Protein AF-A0A293MD51-F1 (afdb_monomer_lite)

Organism: Ornithodoros erraticus (NCBI:txid265619)

Sequence (351 aa):
MAEENGTEPMAAVWGQGRRKSAHSDFRSHFPTGADTEHPPKPLGGYVPEEMEALKKVNAKLWTQVQNLQSQLELRKRIRNPERAAPSGGNFADLLSDIYYAQRERDDAMHDRLCSANRGFDRAQKQMRAAIDVRYDASDSTTSEDSTDDTVALSGLDKILQGMDTTRRPNKLLQHRDTLLTTVNHLKEHRSRRYRSDVRALQAERDLALEKVKALEKDLQEMHMKVIWKSESWTPTVVDTLQQVTNERNVALGKLQELQDSMGTAHNNGAQERTEESQRISSEAQTDFIGEKFVDRDSLKELRDEIERIGNRLESEILSRQNAEVKCQRLEEMIHNFQKRINGITSDCSQA

pLDDT: mean 70.08, std 19.27, range [32.72, 94.75]

Foldseek 3Di:
DDDDDDDDDDDDDDDDPDDDDDDDDDDDDDDDDDDDDDDPDPDDDDPPVVVVVVVVVVVVVVVVVVVVVVVVVVVVCVVCVPVPPPDPDDVVNVVVVVVVVVVVVVVVVVVVVVVVVVVVVVVVVVVVVVVVVVVVVVVPDDDDDPCVLVVLVVVLVVLVVQCVPDPDPVSVVVSVVSVVVSVVVVVVVVVVVLVVVLVVLVVVLVVLVVVLVVLVVVLVVLVVVCVVPPDDPDVVSVVVNVVSVVVNVVSVVVSVVSVVVVVVSVVVVPDPDDDDPDDDDDPPDDDPPDDDDDDPVVVVVVVVVVVVVVVVVVVVVVVVVVVVVVVVVVVVVVVVVVVVVVVVVVVVVVD

Radius of gyration: 37.22 Å; chains: 1; bounding box: 91×68×95 Å

Structure (mmCIF, N/CA/C/O backbone):
data_AF-A0A293MD51-F1
#
_entry.id   AF-A0A293MD51-F1
#
loop_
_atom_site.group_PDB
_atom_site.id
_atom_site.type_symbol
_atom_site.label_atom_id
_atom_site.label_alt_id
_atom_site.label_comp_id
_atom_site.label_asym_id
_atom_site.label_entity_id
_atom_site.label_seq_id
_atom_site.pdbx_PDB_ins_code
_atom_site.Cartn_x
_atom_site.Cartn_y
_atom_site.Cartn_z
_atom_site.occupancy
_atom_site.B_iso_or_equiv
_atom_site.auth_seq_id
_atom_site.auth_comp_id
_atom_site.auth_asym_id
_atom_site.auth_atom_id
_atom_site.pdbx_PDB_model_num
ATOM 1 N N . MET A 1 1 ? -52.739 -12.544 45.018 1.00 41.09 1 MET A N 1
ATOM 2 C CA . MET A 1 1 ? -52.990 -13.515 43.937 1.00 41.09 1 MET A CA 1
ATOM 3 C C . MET A 1 1 ? -53.732 -12.760 42.857 1.00 41.09 1 MET A C 1
ATOM 5 O O . MET A 1 1 ? -54.908 -12.483 43.033 1.00 41.09 1 MET A O 1
ATOM 9 N N . ALA A 1 2 ? -52.994 -12.285 41.858 1.00 39.56 2 ALA A N 1
ATOM 10 C CA . ALA A 1 2 ? -53.516 -11.540 40.723 1.00 39.56 2 ALA A CA 1
ATOM 11 C C . ALA A 1 2 ? -53.272 -12.402 39.481 1.00 39.56 2 ALA A C 1
ATOM 13 O O . ALA A 1 2 ? -52.148 -12.853 39.267 1.00 39.56 2 ALA A O 1
ATOM 14 N N . GLU A 1 3 ? -54.342 -12.687 38.747 1.00 38.41 3 GLU A N 1
ATOM 15 C CA . GLU A 1 3 ? -54.315 -13.354 37.450 1.00 38.41 3 GLU A CA 1
ATOM 16 C C . GLU A 1 3 ? -54.075 -12.289 36.373 1.00 38.41 3 GLU A C 1
ATOM 18 O O . GLU A 1 3 ? -54.916 -11.421 36.157 1.00 38.41 3 GLU A O 1
ATOM 23 N N . GLU A 1 4 ? -52.930 -12.355 35.697 1.00 36.81 4 GLU A N 1
ATOM 24 C CA . GLU A 1 4 ? -52.700 -11.696 34.411 1.00 36.81 4 GLU A CA 1
ATOM 25 C C . GLU A 1 4 ? -52.470 -12.797 33.380 1.00 36.81 4 GLU A C 1
ATOM 27 O O . GLU A 1 4 ? -51.499 -13.546 33.460 1.00 36.81 4 GLU A O 1
ATOM 32 N N . ASN A 1 5 ? -53.384 -12.909 32.419 1.00 40.22 5 ASN A N 1
ATOM 33 C CA . ASN A 1 5 ? -53.197 -13.728 31.234 1.00 40.22 5 ASN A CA 1
ATOM 34 C C . ASN A 1 5 ? -53.645 -12.943 30.002 1.00 40.22 5 ASN A C 1
ATOM 36 O O . ASN A 1 5 ? -54.825 -12.648 29.834 1.00 40.22 5 ASN A O 1
ATOM 40 N N . GLY A 1 6 ? -52.679 -12.710 29.116 1.00 39.50 6 GLY A N 1
ATOM 41 C CA . GLY A 1 6 ? -52.874 -12.851 27.681 1.00 39.50 6 GLY A CA 1
ATOM 42 C C . GLY A 1 6 ? -53.307 -11.607 26.919 1.00 39.50 6 GLY A C 1
ATOM 43 O O . GLY A 1 6 ? -54.495 -11.385 26.709 1.00 39.50 6 GLY A O 1
ATOM 44 N N . THR A 1 7 ? -52.343 -10.905 26.321 1.00 38.94 7 THR A N 1
ATOM 45 C CA . THR A 1 7 ? -52.507 -10.434 24.935 1.00 38.94 7 THR A CA 1
ATOM 46 C C . THR A 1 7 ? -51.141 -10.290 24.256 1.00 38.94 7 THR A C 1
ATOM 48 O O . THR A 1 7 ? -50.350 -9.416 24.596 1.00 38.94 7 THR A O 1
ATOM 51 N N . GLU A 1 8 ? -50.867 -11.178 23.302 1.00 40.91 8 GLU A N 1
ATOM 52 C CA . GLU A 1 8 ? -49.752 -11.107 22.346 1.00 40.91 8 GLU A CA 1
ATOM 53 C C . GLU A 1 8 ? -50.190 -10.393 21.036 1.00 40.91 8 GLU A C 1
ATOM 55 O O . GLU A 1 8 ? -51.375 -10.088 20.871 1.00 40.91 8 GLU A O 1
ATOM 60 N N . PRO A 1 9 ? -49.261 -10.045 20.120 1.00 48.25 9 PRO A N 1
ATOM 61 C CA . PRO A 1 9 ? -49.253 -8.754 19.435 1.00 48.25 9 PRO A CA 1
ATOM 62 C C . PRO A 1 9 ? -49.841 -8.773 18.015 1.00 48.25 9 PRO A C 1
ATOM 64 O O . PRO A 1 9 ? -49.720 -9.742 17.267 1.00 48.25 9 PRO A O 1
ATOM 67 N N . MET A 1 10 ? -50.407 -7.637 17.591 1.00 36.34 10 MET A N 1
ATOM 68 C CA . MET A 1 10 ? -50.784 -7.396 16.195 1.00 36.34 10 MET A CA 1
ATOM 69 C C . MET A 1 10 ? -49.570 -6.968 15.363 1.00 36.34 10 MET A C 1
ATOM 71 O O . MET A 1 10 ? -49.014 -5.884 15.537 1.00 36.34 10 MET A O 1
ATOM 75 N N . ALA A 1 11 ? -49.195 -7.828 14.418 1.00 36.50 11 ALA A N 1
ATOM 76 C CA . ALA A 1 11 ? -48.240 -7.548 13.358 1.00 36.50 11 ALA A CA 1
ATOM 77 C C . ALA A 1 11 ? -48.833 -6.558 12.337 1.00 36.50 11 ALA A C 1
ATOM 79 O O . ALA A 1 11 ? -49.829 -6.847 11.673 1.00 36.50 11 ALA A O 1
ATOM 80 N N . ALA A 1 12 ? -48.196 -5.396 12.179 1.00 40.47 12 ALA A N 1
ATOM 81 C CA . ALA A 1 12 ? -48.502 -4.453 11.110 1.00 40.47 12 ALA A CA 1
ATOM 82 C C . ALA A 1 12 ? -47.799 -4.879 9.810 1.00 40.47 12 ALA A C 1
ATOM 84 O O . ALA A 1 12 ? -46.573 -4.858 9.690 1.00 40.47 12 ALA A O 1
ATOM 85 N N . VAL A 1 13 ? -48.615 -5.273 8.835 1.00 37.97 13 VAL A N 1
ATOM 86 C CA . VAL A 1 13 ? -48.248 -5.628 7.461 1.00 37.97 13 VAL A CA 1
ATOM 87 C C . VAL A 1 13 ? -47.836 -4.365 6.697 1.00 37.97 13 VAL A C 1
ATOM 89 O O . VAL A 1 13 ? -48.656 -3.482 6.457 1.00 37.97 13 VAL A O 1
ATOM 92 N N . TRP A 1 14 ? -46.571 -4.286 6.280 1.00 41.41 14 TRP A N 1
ATOM 93 C CA . TRP A 1 14 ? -46.088 -3.254 5.358 1.00 41.41 14 TRP A CA 1
ATOM 94 C C . TRP A 1 14 ? -46.380 -3.647 3.904 1.00 41.41 14 TRP A C 1
ATOM 96 O O . TRP A 1 14 ? -46.014 -4.728 3.438 1.00 41.41 14 TRP A O 1
ATOM 106 N N . GLY A 1 15 ? -47.057 -2.747 3.188 1.00 35.03 15 GLY A N 1
ATOM 107 C CA . GLY A 1 15 ? -47.468 -2.911 1.798 1.00 35.03 15 GLY A CA 1
ATOM 108 C C . GLY A 1 15 ? -46.301 -2.878 0.808 1.00 35.03 15 GLY A C 1
ATOM 109 O O . GLY A 1 15 ? -45.547 -1.912 0.731 1.00 35.03 15 GLY A O 1
ATOM 110 N N . GLN A 1 16 ? -46.201 -3.923 -0.016 1.00 34.38 16 GLN A N 1
ATOM 111 C CA . GLN A 1 16 ? -45.353 -3.953 -1.207 1.00 34.38 16 GLN A CA 1
ATOM 112 C C . GLN A 1 16 ? -46.043 -3.234 -2.376 1.00 34.38 16 GLN A C 1
ATOM 114 O O . GLN A 1 16 ? -46.901 -3.793 -3.059 1.00 34.38 16 GLN A O 1
ATOM 119 N N . GLY A 1 17 ? -45.615 -2.005 -2.663 1.00 34.00 17 GLY A N 1
ATOM 120 C CA . GLY A 1 17 ? -45.929 -1.308 -3.909 1.00 34.00 17 GLY A CA 1
ATOM 121 C C . GLY A 1 17 ? -45.066 -1.813 -5.070 1.00 34.00 17 GLY A C 1
ATOM 122 O O . GLY A 1 17 ? -44.041 -1.218 -5.391 1.00 34.00 17 GLY A O 1
ATOM 123 N N . ARG A 1 18 ? -45.481 -2.903 -5.730 1.00 34.22 18 ARG A N 1
ATOM 124 C CA . ARG A 1 18 ? -44.926 -3.331 -7.028 1.00 34.22 18 ARG A CA 1
ATOM 125 C C . ARG A 1 18 ? -45.426 -2.401 -8.139 1.00 34.22 18 ARG A C 1
ATOM 127 O O . ARG A 1 18 ? -46.579 -2.507 -8.550 1.00 34.22 18 ARG A O 1
ATOM 134 N N . ARG A 1 19 ? -44.557 -1.559 -8.708 1.00 40.19 19 ARG A N 1
ATOM 135 C CA . ARG A 1 19 ? -44.802 -0.958 -10.030 1.00 40.19 19 ARG A CA 1
ATOM 136 C C . ARG A 1 19 ? -44.259 -1.877 -11.124 1.00 40.19 19 ARG A C 1
ATOM 138 O O . ARG A 1 19 ? -43.056 -1.974 -11.335 1.00 40.19 19 ARG A O 1
ATOM 145 N N . LYS A 1 20 ? -45.185 -2.559 -11.801 1.00 38.94 20 LYS A N 1
ATOM 146 C CA . LYS A 1 20 ? -44.998 -3.139 -13.134 1.00 38.94 20 LYS A CA 1
ATOM 147 C C . LYS A 1 20 ? -44.958 -1.988 -14.146 1.00 38.94 20 LYS A C 1
ATOM 149 O O . LYS A 1 20 ? -45.847 -1.143 -14.111 1.00 38.94 20 LYS A O 1
ATOM 154 N N . SER A 1 21 ? -43.993 -1.990 -15.060 1.00 35.91 21 SER A N 1
ATOM 155 C CA . SER A 1 21 ? -44.142 -1.325 -16.356 1.00 35.91 21 SER A CA 1
ATOM 156 C C . SER A 1 21 ? -43.767 -2.327 -17.436 1.00 35.91 21 SER A C 1
ATOM 158 O O . SER A 1 21 ? -42.680 -2.901 -17.412 1.00 35.91 21 SER A O 1
ATOM 160 N N . ALA A 1 22 ? -44.736 -2.580 -18.303 1.00 37.69 22 ALA A N 1
ATOM 161 C CA . ALA A 1 22 ? -44.666 -3.432 -19.473 1.00 37.69 22 ALA A CA 1
ATOM 162 C C . ALA A 1 22 ? -44.506 -2.562 -20.732 1.00 37.69 22 ALA A C 1
ATOM 164 O O . ALA A 1 22 ? -44.715 -1.352 -20.672 1.00 37.69 22 ALA A O 1
ATOM 165 N N . HIS A 1 23 ? -44.232 -3.241 -21.850 1.00 33.25 23 HIS A N 1
ATOM 166 C CA . HIS A 1 23 ? -44.041 -2.775 -23.232 1.00 33.25 23 HIS A CA 1
ATOM 167 C C . HIS A 1 23 ? -42.581 -2.473 -23.613 1.00 33.25 23 HIS A C 1
ATOM 169 O O . HIS A 1 23 ? -41.895 -1.731 -22.929 1.00 33.25 23 HIS A O 1
ATOM 175 N N . SER A 1 24 ? -42.030 -3.023 -24.699 1.00 36.91 24 SER A N 1
ATOM 176 C CA . SER A 1 24 ? -42.668 -3.623 -25.880 1.00 36.91 24 SER A CA 1
ATOM 177 C C . SER A 1 24 ? -41.738 -4.611 -26.587 1.00 36.91 24 SER A C 1
ATOM 179 O O . SER A 1 24 ? -40.533 -4.388 -26.688 1.00 36.91 24 SER A O 1
ATOM 181 N N . ASP A 1 25 ? -42.346 -5.690 -27.075 1.00 43.25 25 ASP A N 1
ATOM 182 C CA . ASP A 1 25 ? -41.806 -6.613 -28.062 1.00 43.25 25 ASP A CA 1
ATOM 183 C C . ASP A 1 25 ? -41.610 -5.908 -29.409 1.00 43.25 25 ASP A C 1
ATOM 185 O O . ASP A 1 25 ? -42.541 -5.304 -29.942 1.00 43.25 25 ASP A O 1
ATOM 189 N N . PHE A 1 26 ? -40.430 -6.062 -30.006 1.00 35.53 26 PHE A N 1
ATOM 190 C CA . PHE A 1 26 ? -40.258 -5.903 -31.448 1.00 35.53 26 PHE A CA 1
ATOM 191 C C . PHE A 1 26 ? -39.350 -7.021 -31.967 1.00 35.53 26 PHE A C 1
ATOM 193 O O . PHE A 1 26 ? -38.126 -6.915 -32.008 1.00 35.53 26 PHE A O 1
ATOM 200 N N . ARG A 1 27 ? -39.984 -8.143 -32.321 1.00 38.34 27 ARG A N 1
ATOM 201 C CA . ARG A 1 27 ? -39.432 -9.151 -33.229 1.00 38.34 27 ARG A CA 1
ATOM 202 C C . ARG A 1 27 ? -39.783 -8.730 -34.652 1.00 38.34 27 ARG A C 1
ATOM 204 O O . ARG A 1 27 ? -40.962 -8.656 -34.985 1.00 38.34 27 ARG A O 1
ATOM 211 N N . SER A 1 28 ? -38.782 -8.564 -35.505 1.00 44.66 28 SER A N 1
ATOM 212 C CA . SER A 1 28 ? -38.941 -8.695 -36.952 1.00 44.66 28 SER A CA 1
ATOM 213 C C . SER A 1 28 ? -37.884 -9.654 -37.502 1.00 44.66 28 SER A C 1
ATOM 215 O O . SER A 1 28 ? -36.760 -9.748 -37.012 1.00 44.66 28 SER A O 1
ATOM 217 N N . HIS A 1 29 ? -38.334 -10.461 -38.455 1.00 39.78 29 HIS A N 1
ATOM 218 C CA . HIS A 1 29 ? -37.674 -11.613 -39.054 1.00 39.78 29 HIS A CA 1
ATOM 219 C C . HIS A 1 29 ? -36.605 -11.241 -40.106 1.00 39.78 29 HIS A C 1
ATOM 221 O O . HIS A 1 29 ? -36.891 -10.396 -40.943 1.00 39.78 29 HIS A O 1
ATOM 227 N N . PHE A 1 30 ? -35.463 -11.962 -40.055 1.00 37.75 30 PHE A N 1
ATOM 228 C CA . PHE A 1 30 ? -34.652 -12.635 -41.115 1.00 37.75 30 PHE A CA 1
ATOM 229 C C . PHE A 1 30 ? -34.239 -11.879 -42.411 1.00 37.75 30 PHE A C 1
ATOM 231 O O . PHE A 1 30 ? -35.009 -11.059 -42.894 1.00 37.75 30 PHE A O 1
ATOM 238 N N . PRO A 1 31 ? -33.061 -12.173 -43.034 1.00 47.47 31 PRO A N 1
ATOM 239 C CA . PRO A 1 31 ? -32.572 -13.534 -43.309 1.00 47.47 31 PRO A CA 1
ATOM 240 C C . PRO A 1 31 ? -31.074 -13.833 -43.100 1.00 47.47 31 PRO A C 1
ATOM 242 O O . PRO A 1 31 ? -30.198 -12.975 -43.118 1.00 47.47 31 PRO A O 1
ATOM 245 N N . THR A 1 32 ? -30.817 -15.131 -42.943 1.00 46.69 32 THR A N 1
ATOM 246 C CA . THR A 1 32 ? -29.532 -15.824 -43.059 1.00 46.69 32 THR A CA 1
ATOM 247 C C . THR A 1 32 ? -29.016 -15.784 -44.498 1.00 46.69 32 THR A C 1
ATOM 249 O O . THR A 1 32 ? -29.638 -16.366 -45.386 1.00 46.69 32 THR A O 1
ATOM 252 N N . GLY A 1 33 ? -27.858 -15.160 -44.701 1.00 36.75 33 GLY A N 1
ATOM 253 C CA . GLY A 1 33 ? -27.002 -15.354 -45.867 1.00 36.75 33 GLY A CA 1
ATOM 254 C C . GLY A 1 33 ? -25.619 -15.770 -45.382 1.00 36.75 33 GLY A C 1
ATOM 255 O O . GLY A 1 33 ? -24.934 -14.989 -44.727 1.00 36.75 33 GLY A O 1
ATOM 256 N N . ALA A 1 34 ? -25.258 -17.024 -45.639 1.00 43.50 34 ALA A N 1
ATOM 257 C CA . ALA A 1 34 ? -23.881 -17.479 -45.598 1.00 43.50 34 ALA A CA 1
ATOM 258 C C . ALA A 1 34 ? -23.185 -16.966 -46.863 1.00 43.50 34 ALA A C 1
ATOM 260 O O . ALA A 1 34 ? -23.743 -17.114 -47.944 1.00 43.50 34 ALA A O 1
ATOM 261 N N . ASP A 1 35 ? -22.038 -16.307 -46.710 1.00 38.84 35 ASP A N 1
ATOM 262 C CA . ASP A 1 35 ? -20.790 -16.684 -47.378 1.00 38.84 35 ASP A CA 1
ATOM 263 C C . ASP A 1 35 ? -19.666 -15.705 -47.004 1.00 38.84 35 ASP A C 1
ATOM 265 O O . ASP A 1 35 ? -19.839 -14.491 -46.963 1.00 38.84 35 ASP A O 1
ATOM 269 N N . THR A 1 36 ? -18.536 -16.313 -46.638 1.00 48.81 36 THR A N 1
ATOM 270 C CA . THR A 1 36 ? -17.148 -15.826 -46.666 1.00 48.81 36 THR A CA 1
ATOM 271 C C . THR A 1 36 ? -16.905 -14.323 -46.819 1.00 48.81 36 THR A C 1
ATOM 273 O O . THR A 1 36 ? -17.034 -13.791 -47.912 1.00 48.81 36 THR A O 1
ATOM 276 N N . GLU A 1 37 ? -16.378 -13.691 -45.767 1.00 42.06 37 GLU A N 1
ATOM 277 C CA . GLU A 1 37 ? -15.116 -12.935 -45.799 1.00 42.06 37 GLU A CA 1
ATOM 278 C C . GLU A 1 37 ? -14.762 -12.427 -44.389 1.00 42.06 37 GLU A C 1
ATOM 280 O O . GLU A 1 37 ? -15.614 -12.280 -43.517 1.00 42.06 37 GLU A O 1
ATOM 285 N N . HIS A 1 38 ? -13.462 -12.281 -44.146 1.00 48.03 38 HIS A N 1
ATOM 286 C CA . HIS A 1 38 ? -12.794 -12.030 -42.867 1.00 48.03 38 HIS A CA 1
ATOM 287 C C . HIS A 1 38 ? -13.531 -11.123 -41.857 1.00 48.03 38 HIS A C 1
ATOM 289 O O . HIS A 1 38 ? -14.033 -10.066 -42.240 1.00 48.03 38 HIS A O 1
ATOM 295 N N . PRO A 1 39 ? -13.486 -11.429 -40.540 1.00 46.78 39 PRO A N 1
ATOM 296 C CA . PRO A 1 39 ? -13.928 -10.465 -39.541 1.00 46.78 39 PRO A CA 1
ATOM 297 C C . PRO A 1 39 ? -13.046 -9.208 -39.647 1.00 46.78 39 PRO A C 1
ATOM 299 O O . PRO A 1 39 ? -11.813 -9.331 -39.637 1.00 46.78 39 PRO A O 1
ATOM 302 N N . PRO A 1 40 ? -13.626 -7.998 -39.753 1.00 48.34 40 PRO A N 1
ATOM 303 C CA . PRO A 1 40 ? -12.836 -6.782 -39.734 1.00 48.34 40 PRO A CA 1
ATOM 304 C C . PRO A 1 40 ? -12.106 -6.715 -38.393 1.00 48.34 40 PRO A C 1
ATOM 306 O O . PRO A 1 40 ? -12.711 -6.836 -37.326 1.00 48.34 40 PRO A O 1
ATOM 309 N N . LYS A 1 41 ? -10.780 -6.559 -38.461 1.00 51.75 41 LYS A N 1
ATOM 310 C CA . LYS A 1 41 ? -9.934 -6.298 -37.294 1.00 51.75 41 LYS A CA 1
ATOM 311 C C . LYS A 1 41 ? -10.573 -5.161 -36.485 1.00 51.75 41 LYS A C 1
ATOM 313 O O . LYS A 1 41 ? -10.879 -4.128 -37.086 1.00 51.75 41 LYS A O 1
ATOM 318 N N . PRO A 1 42 ? -10.767 -5.309 -35.162 1.00 45.88 42 PRO A N 1
ATOM 319 C CA . PRO A 1 42 ? -11.247 -4.209 -34.345 1.00 45.88 42 PRO A CA 1
ATOM 320 C C . PRO A 1 42 ? -10.235 -3.069 -34.469 1.00 45.88 42 PRO A C 1
ATOM 322 O O . PRO A 1 42 ? -9.065 -3.220 -34.111 1.00 45.88 42 PRO A O 1
ATOM 325 N N . LEU A 1 43 ? -10.674 -1.957 -35.059 1.00 50.28 43 LEU A N 1
ATOM 326 C CA . LEU A 1 43 ? -9.888 -0.733 -35.122 1.00 50.28 43 LEU A CA 1
ATOM 327 C C . LEU A 1 43 ? -9.533 -0.326 -33.690 1.00 50.28 43 LEU A C 1
ATOM 329 O O . LEU A 1 43 ? -10.375 -0.321 -32.792 1.00 50.28 43 LEU A O 1
ATOM 333 N N . GLY A 1 44 ? -8.242 -0.085 -33.491 1.00 42.72 44 GLY A N 1
ATOM 334 C CA . GLY A 1 44 ? -7.612 0.014 -32.188 1.00 42.72 44 GLY A CA 1
ATOM 335 C C . GLY A 1 44 ? -8.106 1.181 -31.333 1.00 42.72 44 GLY A C 1
ATOM 336 O O . GLY A 1 44 ? -8.230 2.314 -31.780 1.00 42.72 44 GLY A O 1
ATOM 337 N N . GLY A 1 45 ? -8.290 0.899 -30.046 1.00 46.69 45 GLY A N 1
ATOM 338 C CA . GLY A 1 45 ? -7.289 1.322 -29.062 1.00 46.69 45 GLY A CA 1
ATOM 339 C C . GLY A 1 45 ? -7.322 2.751 -28.511 1.00 46.69 45 GLY A C 1
ATOM 340 O O . GLY A 1 45 ? -6.474 3.030 -27.676 1.00 46.69 45 GLY A O 1
ATOM 341 N N . TYR A 1 46 ? -8.264 3.622 -28.890 1.00 49.62 46 TYR A N 1
ATOM 342 C CA . TYR A 1 46 ? -8.295 5.016 -28.384 1.00 49.62 46 TYR A CA 1
ATOM 343 C C . TYR A 1 46 ? -9.470 5.382 -27.456 1.00 49.62 46 TYR A C 1
ATOM 345 O O . TYR A 1 46 ? -9.479 6.444 -26.843 1.00 49.62 46 TYR A O 1
ATOM 353 N N . VAL A 1 47 ? -10.444 4.491 -27.267 1.00 57.09 47 VAL A N 1
ATOM 354 C CA . VAL A 1 47 ? -11.660 4.774 -26.475 1.00 57.09 47 VAL A CA 1
ATOM 355 C C . VAL A 1 47 ? -11.456 4.871 -24.941 1.00 57.09 47 VAL A C 1
ATOM 357 O O . VAL A 1 47 ? -12.199 5.626 -24.309 1.00 57.09 47 VAL A O 1
ATOM 360 N N . PRO A 1 48 ? -10.506 4.164 -24.284 1.00 66.50 48 PRO A N 1
ATOM 361 C CA . PRO A 1 48 ? -10.416 4.190 -22.819 1.00 66.50 48 PRO A CA 1
ATOM 362 C C . PRO A 1 48 ? -10.024 5.559 -22.251 1.00 66.50 48 PRO A C 1
ATOM 364 O O . PRO A 1 48 ? -10.643 6.016 -21.290 1.00 66.50 48 PRO A O 1
ATOM 367 N N . GLU A 1 49 ? -9.043 6.226 -22.865 1.00 71.00 49 GLU A N 1
ATOM 368 C CA . GLU A 1 49 ? -8.526 7.516 -22.392 1.00 71.00 49 GLU A CA 1
ATOM 369 C C . GLU A 1 49 ? -9.533 8.648 -22.613 1.00 71.00 49 GLU A C 1
ATOM 371 O O . GLU A 1 49 ? -9.763 9.459 -21.716 1.00 71.00 49 GLU A O 1
ATOM 376 N N . GLU A 1 50 ? -10.210 8.669 -23.764 1.00 75.62 50 GLU A N 1
ATOM 377 C CA . GLU A 1 50 ? -11.281 9.633 -24.030 1.00 75.62 50 GLU A CA 1
ATOM 378 C C . GLU A 1 50 ? -12.460 9.438 -23.067 1.00 75.62 50 GLU A C 1
ATOM 380 O O . GLU A 1 50 ? -13.016 10.406 -22.541 1.00 75.62 50 GLU A O 1
ATOM 385 N N . MET A 1 51 ? -12.813 8.187 -22.758 1.00 79.19 51 MET A N 1
ATOM 386 C CA . MET A 1 51 ? -13.869 7.878 -21.797 1.00 79.19 51 MET A CA 1
ATOM 387 C C . MET A 1 51 ? -13.486 8.281 -20.365 1.00 79.19 51 MET A C 1
ATOM 389 O O . MET A 1 51 ? -14.340 8.746 -19.604 1.00 79.19 51 MET A O 1
ATOM 393 N N . GLU A 1 52 ? -12.219 8.137 -19.982 1.00 82.00 52 GLU A N 1
ATOM 394 C CA . GLU A 1 52 ? -11.714 8.593 -18.686 1.00 82.00 52 GLU A CA 1
ATOM 395 C C . GLU A 1 52 ? -11.669 10.125 -18.597 1.00 82.00 52 GLU A C 1
ATOM 397 O O . GLU A 1 52 ? -12.131 10.707 -17.608 1.00 82.00 52 GLU A O 1
ATOM 402 N N . ALA A 1 53 ? -11.222 10.796 -19.661 1.00 84.38 53 ALA A N 1
ATOM 403 C CA . ALA A 1 53 ? -11.252 12.250 -19.769 1.00 84.38 53 ALA A CA 1
ATOM 404 C C . ALA A 1 53 ? -12.687 12.790 -19.649 1.00 84.38 53 ALA A C 1
ATOM 406 O O . ALA A 1 53 ? -12.938 13.715 -18.869 1.00 84.38 53 ALA A O 1
ATOM 407 N N . LEU A 1 54 ? -13.654 12.166 -20.329 1.00 85.44 54 LEU A N 1
ATOM 408 C CA . LEU A 1 54 ? -15.071 12.527 -20.240 1.00 85.44 54 LEU A CA 1
ATOM 409 C C . LEU A 1 54 ? -15.647 12.303 -18.837 1.00 85.44 54 LEU A C 1
ATOM 411 O O . LEU A 1 54 ? -16.379 13.159 -18.337 1.00 85.44 54 LEU A O 1
ATOM 415 N N . LYS A 1 55 ? -15.285 11.212 -18.149 1.00 86.25 55 LYS A N 1
ATOM 416 C CA . LYS A 1 55 ? -15.677 10.987 -16.744 1.00 86.25 55 LYS A CA 1
ATOM 417 C C . LYS A 1 55 ? -15.126 12.074 -15.822 1.00 86.25 55 LYS A C 1
ATOM 419 O O . LYS A 1 55 ? -15.855 12.576 -14.966 1.00 86.25 55 LYS A O 1
ATOM 424 N N . LYS A 1 56 ? -13.871 12.486 -16.021 1.00 89.25 56 LYS A N 1
ATOM 425 C CA . LYS A 1 56 ? -13.226 13.549 -15.236 1.00 89.25 56 LYS A CA 1
ATOM 426 C C . LYS A 1 56 ? -13.877 14.913 -15.473 1.00 89.25 56 LYS A C 1
ATOM 428 O O . LYS A 1 56 ? -14.067 15.673 -14.523 1.00 89.25 56 LYS A O 1
ATOM 433 N N . VAL A 1 57 ? -14.249 15.218 -16.717 1.00 92.50 57 VAL A N 1
ATOM 434 C CA . VAL A 1 57 ? -15.002 16.436 -17.062 1.00 92.50 57 VAL A CA 1
ATOM 435 C C . VAL A 1 57 ? -16.396 16.409 -16.433 1.00 92.50 57 VAL A C 1
ATOM 437 O O . VAL A 1 57 ? -16.793 17.386 -15.802 1.00 92.50 57 VAL A O 1
ATOM 440 N N . ASN A 1 58 ? -17.107 15.284 -16.519 1.00 90.50 58 ASN A N 1
ATOM 441 C CA . ASN A 1 58 ? -18.439 15.130 -15.936 1.00 90.50 58 ASN A CA 1
ATOM 442 C C . ASN A 1 58 ? -18.416 15.287 -14.402 1.00 90.50 58 ASN A C 1
ATOM 444 O O . ASN A 1 58 ? -19.227 16.021 -13.843 1.00 90.50 58 ASN A O 1
ATOM 448 N N . ALA A 1 59 ? -17.419 14.709 -13.723 1.00 89.50 59 ALA A N 1
ATOM 449 C CA . ALA A 1 59 ? -17.226 14.897 -12.285 1.00 89.50 59 ALA A CA 1
ATOM 450 C C . ALA A 1 59 ? -16.999 16.374 -11.912 1.00 89.50 59 ALA A C 1
ATOM 452 O O . ALA A 1 59 ? -17.610 16.875 -10.971 1.00 89.50 59 ALA A O 1
ATOM 453 N N . LYS A 1 60 ? -16.170 17.102 -12.676 1.00 93.88 60 LYS A N 1
ATOM 454 C CA . LYS A 1 60 ? -15.943 18.541 -12.455 1.00 93.88 60 LYS A CA 1
ATOM 455 C C . LYS A 1 60 ? -17.215 19.368 -12.646 1.00 93.88 60 LYS A C 1
ATOM 457 O O . LYS A 1 60 ? -17.476 20.260 -11.840 1.00 93.88 60 LYS A O 1
ATOM 462 N N . LEU A 1 61 ? -17.998 19.073 -13.685 1.00 93.06 61 LEU A N 1
ATOM 463 C CA . LEU A 1 61 ? -19.272 19.748 -13.945 1.00 93.06 61 LEU A CA 1
ATOM 464 C C . LEU A 1 61 ? -20.278 19.492 -12.820 1.00 93.06 61 LEU A C 1
ATOM 466 O O . LEU A 1 61 ? -20.920 20.430 -12.356 1.00 93.06 61 LEU A O 1
ATOM 470 N N . TRP A 1 62 ? -20.355 18.260 -12.313 1.00 91.38 62 TRP A N 1
ATOM 471 C CA . TRP A 1 62 ? -21.192 17.931 -11.159 1.00 91.38 62 TRP A CA 1
ATOM 472 C C . TRP A 1 62 ? -20.818 18.733 -9.911 1.00 91.38 62 TRP A C 1
ATOM 474 O O . TRP A 1 62 ? -21.692 19.335 -9.285 1.00 91.38 62 TRP A O 1
ATOM 484 N N . THR A 1 63 ? -19.526 18.823 -9.587 1.00 89.88 63 THR A N 1
ATOM 485 C CA . THR A 1 63 ? -19.052 19.636 -8.456 1.00 89.88 63 THR A CA 1
ATOM 486 C C . THR A 1 63 ? -19.393 21.118 -8.638 1.00 89.88 63 THR A C 1
ATOM 488 O O . THR A 1 63 ? -19.777 21.791 -7.680 1.00 89.88 63 THR A O 1
ATOM 491 N N . GLN A 1 64 ? -19.297 21.642 -9.865 1.00 92.19 64 GLN A N 1
ATOM 492 C CA . GLN A 1 64 ? -19.676 23.025 -10.169 1.00 92.19 64 GLN A CA 1
ATOM 493 C C . GLN A 1 64 ? -21.179 23.266 -10.005 1.00 92.19 64 GLN A C 1
ATOM 495 O O . GLN A 1 64 ? -21.559 24.262 -9.392 1.00 92.19 64 GLN A O 1
ATOM 500 N N . VAL A 1 65 ? -22.029 22.358 -10.491 1.00 93.19 65 VAL A N 1
ATOM 501 C CA . VAL A 1 65 ? -23.488 22.446 -10.314 1.00 93.19 65 VAL A CA 1
ATOM 502 C C . VAL A 1 65 ? -23.847 22.446 -8.831 1.00 93.19 65 VAL A C 1
ATOM 504 O O . VAL A 1 65 ? -24.623 23.293 -8.393 1.00 93.19 65 VAL A O 1
ATOM 507 N N . GLN A 1 66 ? -23.229 21.571 -8.037 1.00 88.12 66 GLN A N 1
ATOM 508 C CA . GLN A 1 66 ? -23.485 21.493 -6.600 1.00 88.12 66 GLN A CA 1
ATOM 509 C C . GLN A 1 66 ? -23.055 22.772 -5.857 1.00 88.12 66 GLN A C 1
ATOM 511 O O . GLN A 1 66 ? -23.777 23.252 -4.984 1.00 88.12 66 GLN A O 1
ATOM 516 N N . ASN A 1 67 ? -21.920 23.369 -6.238 1.00 89.56 67 ASN A N 1
ATOM 517 C CA . ASN A 1 67 ? -21.455 24.644 -5.682 1.00 89.56 67 ASN A CA 1
ATOM 518 C C . ASN A 1 67 ? -22.362 25.820 -6.095 1.00 89.56 67 ASN A C 1
ATOM 520 O O . ASN A 1 67 ? -22.702 26.677 -5.283 1.00 89.56 67 ASN A O 1
ATOM 524 N N . LEU A 1 68 ? -22.824 25.855 -7.346 1.00 91.38 68 LEU A N 1
ATOM 525 C CA . LEU A 1 68 ? -23.783 26.870 -7.787 1.00 91.38 68 LEU A CA 1
ATOM 526 C C . LEU A 1 68 ? -25.126 26.727 -7.067 1.00 91.38 68 LEU A C 1
ATOM 528 O O . LEU A 1 68 ? -25.722 27.733 -6.688 1.00 91.38 68 LEU A O 1
ATOM 532 N N . GLN A 1 69 ? -25.585 25.498 -6.828 1.00 89.88 69 GLN A N 1
ATOM 533 C CA . GLN A 1 69 ? -26.827 25.229 -6.111 1.00 89.88 69 GLN A CA 1
ATOM 534 C C . GLN A 1 69 ? -26.750 25.684 -4.647 1.00 89.88 69 GLN A C 1
ATOM 536 O O . GLN A 1 69 ? -27.661 26.376 -4.185 1.00 89.88 69 GLN A O 1
ATOM 541 N N . SER A 1 70 ? -25.643 25.407 -3.948 1.00 84.06 70 SER A N 1
ATOM 542 C CA . SER A 1 70 ? -25.442 25.874 -2.569 1.00 84.06 70 SER A CA 1
ATOM 543 C C . SER A 1 70 ? -25.352 27.403 -2.480 1.00 84.06 70 SER A C 1
ATOM 545 O O . SER A 1 70 ? -25.941 28.011 -1.584 1.00 84.06 70 SER A O 1
ATOM 547 N N . GLN A 1 71 ? -24.706 28.060 -3.448 1.00 85.06 71 GLN A N 1
ATOM 548 C CA . GLN A 1 71 ? -24.682 29.523 -3.532 1.00 85.06 71 GLN A CA 1
ATOM 549 C C . GLN A 1 71 ? -26.069 30.118 -3.803 1.00 85.06 71 GLN A C 1
ATOM 551 O O . GLN A 1 71 ? -26.404 31.181 -3.274 1.00 85.06 71 GLN A O 1
ATOM 556 N N . LEU A 1 72 ? -26.892 29.448 -4.612 1.00 84.50 72 LEU A N 1
ATOM 557 C CA . LEU A 1 72 ? -28.256 29.882 -4.915 1.00 84.50 72 LEU A CA 1
ATOM 558 C C . LEU A 1 72 ? -29.160 29.742 -3.682 1.00 84.50 72 LEU A C 1
ATOM 560 O O . LEU A 1 72 ? -29.940 30.648 -3.392 1.00 84.50 72 LEU A O 1
ATOM 564 N N . GLU A 1 73 ? -29.015 28.663 -2.913 1.00 80.44 73 GLU A N 1
ATOM 565 C CA . GLU A 1 73 ? -29.690 28.492 -1.621 1.00 80.44 73 GLU A CA 1
ATOM 566 C C . GLU A 1 73 ? -29.258 29.542 -0.598 1.00 80.44 73 GLU A C 1
ATOM 568 O O . GLU A 1 73 ? -30.110 30.161 0.040 1.00 80.44 73 GLU A O 1
ATOM 573 N N . LEU A 1 74 ? -27.956 29.819 -0.496 1.00 80.50 74 LEU A N 1
ATOM 574 C CA . LEU A 1 74 ? -27.435 30.861 0.385 1.00 80.50 74 LEU A CA 1
ATOM 575 C C . LEU A 1 74 ? -27.993 32.239 0.002 1.00 80.50 74 LEU A C 1
ATOM 577 O O . LEU A 1 74 ? -28.481 32.978 0.855 1.00 80.50 74 LEU A O 1
ATOM 581 N N . ARG A 1 75 ? -28.013 32.568 -1.295 1.00 77.50 75 ARG A N 1
ATOM 582 C CA . ARG A 1 75 ? -28.607 33.818 -1.792 1.00 77.50 75 ARG A CA 1
ATOM 583 C C . ARG A 1 75 ? -30.116 33.882 -1.571 1.00 77.50 75 ARG A C 1
ATOM 585 O O . ARG A 1 75 ? -30.618 34.961 -1.274 1.00 77.50 75 ARG A O 1
ATOM 592 N N . LYS A 1 76 ? -30.844 32.766 -1.684 1.00 77.44 76 LYS A N 1
ATOM 593 C CA . LYS A 1 76 ? -32.278 32.701 -1.347 1.00 77.44 76 LYS A CA 1
ATOM 594 C C . LYS A 1 76 ? -32.516 32.980 0.139 1.00 77.44 76 LYS A C 1
ATOM 596 O O . LYS A 1 76 ? -33.429 33.739 0.449 1.00 77.44 76 LYS A O 1
ATOM 601 N N . ARG A 1 77 ? -31.674 32.438 1.028 1.00 72.00 77 ARG A N 1
ATOM 602 C CA . ARG A 1 77 ? -31.726 32.702 2.478 1.00 72.00 77 ARG A CA 1
ATOM 603 C C . ARG A 1 77 ? -31.428 34.167 2.810 1.00 72.00 77 ARG A C 1
ATOM 605 O O . ARG A 1 77 ? -32.135 34.757 3.612 1.00 72.00 77 ARG A O 1
ATOM 612 N N . ILE A 1 78 ? -30.440 34.771 2.146 1.00 73.62 78 ILE A N 1
ATOM 613 C CA . ILE A 1 78 ? -30.072 36.183 2.357 1.00 73.62 78 ILE A CA 1
ATOM 614 C C . ILE A 1 78 ? -31.127 37.142 1.775 1.00 73.62 78 ILE A C 1
ATOM 616 O O . ILE A 1 78 ? -31.402 38.183 2.361 1.00 73.62 78 ILE A O 1
ATOM 620 N N . ARG A 1 79 ? -31.733 36.812 0.624 1.00 71.88 79 ARG A N 1
ATOM 621 C CA . ARG A 1 79 ? -32.699 37.684 -0.070 1.00 71.88 79 ARG A CA 1
ATOM 622 C C . ARG A 1 79 ? -34.094 37.692 0.572 1.00 71.88 79 ARG A C 1
ATOM 624 O O . ARG A 1 79 ? -34.841 38.627 0.318 1.00 71.88 79 ARG A O 1
ATOM 631 N N . ASN A 1 80 ? -34.464 36.680 1.359 1.00 49.28 80 ASN A N 1
ATOM 632 C CA . ASN A 1 80 ? -35.792 36.587 1.976 1.00 49.28 80 ASN A CA 1
ATOM 633 C C . ASN A 1 80 ? -35.714 36.026 3.412 1.00 49.28 80 ASN A C 1
ATOM 635 O O . ASN A 1 80 ? -36.094 34.876 3.646 1.00 49.28 80 ASN A O 1
ATOM 639 N N . PRO A 1 81 ? -35.232 36.817 4.388 1.00 56.03 81 PRO A N 1
ATOM 640 C CA . PRO A 1 81 ? -35.153 36.375 5.781 1.00 56.03 81 PRO A CA 1
ATOM 641 C C . PRO A 1 81 ? -36.539 36.135 6.416 1.00 56.03 81 PRO A C 1
ATOM 643 O O . PRO A 1 81 ? -36.662 35.290 7.295 1.00 56.03 81 PRO A O 1
ATOM 646 N N . GLU A 1 82 ? -37.604 36.787 5.929 1.00 46.28 82 GLU A N 1
ATOM 647 C CA . GLU A 1 82 ? -38.966 36.672 6.490 1.00 46.28 82 GLU A CA 1
ATOM 648 C C . GLU A 1 82 ? -39.757 35.428 6.047 1.00 46.28 82 GLU A C 1
ATOM 650 O O . GLU A 1 82 ? -40.737 35.071 6.693 1.00 46.28 82 GLU A O 1
ATOM 655 N N . ARG A 1 83 ? -39.337 34.710 4.995 1.00 51.00 83 ARG A N 1
ATOM 656 C CA . ARG A 1 83 ? -39.932 33.399 4.640 1.00 51.00 83 ARG A CA 1
ATOM 657 C C . ARG A 1 83 ? -39.228 32.208 5.295 1.00 51.00 83 ARG A C 1
ATOM 659 O O . ARG A 1 83 ? -39.663 31.078 5.101 1.00 51.00 83 ARG A O 1
ATOM 666 N N . ALA A 1 84 ? -38.148 32.454 6.036 1.00 47.56 84 ALA A N 1
ATOM 667 C CA . ALA A 1 84 ? -37.400 31.434 6.768 1.00 47.56 84 ALA A CA 1
ATOM 668 C C . ALA A 1 84 ? -37.687 31.446 8.279 1.00 47.56 84 ALA A C 1
ATOM 670 O O . ALA A 1 84 ? -37.122 30.633 9.004 1.00 47.56 84 ALA A O 1
ATOM 671 N N . ALA A 1 85 ? -38.567 32.331 8.757 1.00 49.66 85 ALA A N 1
ATOM 672 C CA . ALA A 1 85 ? -39.196 32.143 10.054 1.00 49.66 85 ALA A CA 1
ATOM 673 C C . ALA A 1 85 ? -40.334 31.124 9.869 1.00 49.66 85 ALA A C 1
ATOM 675 O O . ALA A 1 85 ? -41.289 31.434 9.147 1.00 49.66 85 ALA A O 1
ATOM 676 N N . PRO A 1 86 ? -40.273 29.916 10.463 1.00 53.09 86 PRO A N 1
ATOM 677 C CA . PRO A 1 86 ? -41.466 29.099 10.569 1.00 53.09 86 PRO A CA 1
ATOM 678 C C . PRO A 1 86 ? -42.477 29.911 11.378 1.00 53.09 86 PRO A C 1
ATOM 680 O O . PRO A 1 86 ? -42.273 30.221 12.551 1.00 53.09 86 PRO A O 1
ATOM 683 N N . SER A 1 87 ? -43.541 30.325 10.699 1.00 49.38 87 SER A N 1
ATOM 684 C CA . SER A 1 87 ? -44.749 30.851 11.312 1.00 49.38 87 SER A CA 1
ATOM 685 C C . SER A 1 87 ? -45.170 29.900 12.433 1.00 49.38 87 SER A C 1
ATOM 687 O O . SER A 1 87 ? -45.569 28.779 12.150 1.00 49.38 87 SER A O 1
ATOM 689 N N . GLY A 1 88 ? -45.009 30.326 13.690 1.00 52.16 88 GLY A N 1
ATOM 690 C CA . GLY A 1 88 ? -45.696 29.781 14.866 1.00 52.16 88 GLY A CA 1
ATOM 691 C C . GLY A 1 88 ? -45.732 28.257 15.030 1.00 52.16 88 GLY A C 1
ATOM 692 O O . GLY A 1 88 ? -46.716 27.758 15.568 1.00 52.16 88 GLY A O 1
ATOM 693 N N . GLY A 1 89 ? -44.715 27.522 14.568 1.00 54.16 89 GLY A N 1
ATOM 694 C CA . GLY A 1 89 ? -44.617 26.079 14.788 1.00 54.16 89 GLY A CA 1
ATOM 695 C C . GLY A 1 89 ? -44.418 25.810 16.273 1.00 54.16 89 GLY A C 1
ATOM 696 O O . GLY A 1 89 ? -43.535 26.404 16.898 1.00 54.16 89 GLY A O 1
ATOM 697 N N . ASN A 1 90 ? -45.269 24.969 16.852 1.00 69.50 90 ASN A N 1
ATOM 698 C CA . ASN A 1 90 ? -45.236 24.659 18.272 1.00 69.50 90 ASN A CA 1
ATOM 699 C C . ASN A 1 90 ? -43.841 24.096 18.608 1.00 69.50 90 ASN A C 1
ATOM 701 O O . ASN A 1 90 ? -43.243 23.409 17.785 1.00 69.50 90 ASN A O 1
ATOM 705 N N . PHE A 1 91 ? -43.287 24.353 19.795 1.00 72.06 91 PHE A N 1
ATOM 706 C CA . PHE A 1 91 ? -41.939 23.863 20.155 1.00 72.06 91 PHE A CA 1
ATOM 707 C C . PHE A 1 91 ? -41.785 22.337 19.956 1.00 72.06 91 PHE A C 1
ATOM 709 O O . PHE A 1 91 ? -40.711 21.848 19.613 1.00 72.06 91 PHE A O 1
ATOM 716 N N . ALA A 1 92 ? -42.889 21.598 20.099 1.00 77.00 92 ALA A N 1
ATOM 717 C CA . ALA A 1 92 ? -42.984 20.173 19.795 1.00 77.00 92 ALA A CA 1
ATOM 718 C C . ALA A 1 92 ? -42.766 19.834 18.305 1.00 77.00 92 ALA A C 1
ATOM 720 O O . ALA A 1 92 ? -42.141 18.817 18.005 1.00 77.00 92 ALA A O 1
ATOM 721 N N . ASP A 1 93 ? -43.227 20.681 17.384 1.00 75.62 93 ASP A N 1
ATOM 722 C CA . ASP A 1 93 ? -43.027 20.510 15.941 1.00 75.62 93 ASP A CA 1
ATOM 723 C C . ASP A 1 93 ? -41.554 20.733 15.589 1.00 75.62 93 ASP A C 1
ATOM 725 O O . ASP A 1 93 ? -40.958 19.917 14.897 1.00 75.62 93 ASP A O 1
ATOM 729 N N . LEU A 1 94 ? -40.918 21.754 16.177 1.00 79.69 94 LEU A N 1
ATOM 730 C CA . LEU A 1 94 ? -39.483 21.999 16.001 1.00 79.69 94 LEU A CA 1
ATOM 731 C C . LEU A 1 94 ? -38.629 20.833 16.524 1.00 79.69 94 LEU A C 1
ATOM 733 O O . LEU A 1 94 ? -37.673 20.424 15.869 1.00 79.69 94 LEU A O 1
ATOM 737 N N . LEU A 1 95 ? -38.956 20.286 17.699 1.00 80.25 95 LEU A N 1
ATOM 738 C CA . LEU A 1 95 ? -38.262 19.108 18.228 1.00 80.25 95 LEU A CA 1
ATOM 739 C C . LEU A 1 95 ? -38.475 17.873 17.349 1.00 80.25 95 LEU A C 1
ATOM 741 O O . LEU A 1 95 ? -37.537 17.098 17.156 1.00 80.25 95 LEU A O 1
ATOM 745 N N . SER A 1 96 ? -39.679 17.707 16.800 1.00 76.50 96 SER A N 1
ATOM 746 C CA . SER A 1 96 ? -39.987 16.625 15.865 1.00 76.50 96 SER A CA 1
ATOM 747 C C . SER A 1 96 ? -39.176 16.775 14.579 1.00 76.50 96 SER A C 1
ATOM 749 O O . SER A 1 96 ? -38.528 15.820 14.161 1.00 76.50 96 SER A O 1
ATOM 751 N N . ASP A 1 97 ? -39.116 17.978 14.009 1.00 78.31 97 ASP A N 1
ATOM 752 C CA . ASP A 1 97 ? -38.328 18.281 12.812 1.00 78.31 97 ASP A CA 1
ATOM 753 C C . ASP A 1 97 ? -36.833 18.038 13.040 1.00 78.31 97 ASP A C 1
ATOM 755 O O . ASP A 1 97 ? -36.174 17.418 12.207 1.00 78.31 97 ASP A O 1
ATOM 759 N N . ILE A 1 98 ? -36.290 18.460 14.189 1.00 79.38 98 ILE A N 1
ATOM 760 C CA . ILE A 1 98 ? -34.890 18.197 14.553 1.00 79.38 98 ILE A CA 1
ATOM 761 C C . ILE A 1 98 ? -34.643 16.690 14.679 1.00 79.38 98 ILE A C 1
ATOM 763 O O . ILE A 1 98 ? -33.645 16.191 14.160 1.00 79.38 98 ILE A O 1
ATOM 767 N N . TYR A 1 99 ? -35.543 15.954 15.335 1.00 92.00 99 TYR A N 1
ATOM 768 C CA . TYR A 1 99 ? -35.425 14.506 15.486 1.00 92.00 99 TYR A CA 1
ATOM 769 C C . TYR A 1 99 ? -35.469 13.779 14.134 1.00 92.00 99 TYR A C 1
ATOM 771 O O . TYR A 1 99 ? -34.619 12.927 13.868 1.00 92.00 99 TYR A O 1
ATOM 779 N N . TYR A 1 100 ? -36.412 14.129 13.255 1.00 88.44 100 TYR A N 1
ATOM 780 C CA . TYR A 1 100 ? -36.524 13.514 11.931 1.00 88.44 100 TYR A CA 1
ATOM 781 C C . TYR A 1 100 ? -35.366 13.896 11.012 1.00 88.44 100 TYR A C 1
ATOM 783 O O . TYR A 1 100 ? -34.836 13.019 10.337 1.00 88.44 100 TYR A O 1
ATOM 791 N N . ALA A 1 101 ? -34.908 15.149 11.034 1.00 84.44 101 ALA A N 1
ATOM 792 C CA . ALA A 1 101 ? -33.734 15.573 10.273 1.00 84.44 101 ALA A CA 1
ATOM 793 C C . ALA A 1 101 ? -32.462 14.852 10.742 1.00 84.44 101 ALA A C 1
ATOM 795 O O . ALA A 1 101 ? -31.627 14.456 9.928 1.00 84.44 101 ALA A O 1
ATOM 796 N N . GLN A 1 102 ? -32.319 14.646 12.054 1.00 85.12 102 GLN A N 1
ATOM 797 C CA . GLN A 1 102 ? -31.216 13.876 12.616 1.00 85.12 102 GLN A CA 1
ATOM 798 C C . GLN A 1 102 ? -31.279 12.415 12.163 1.00 85.12 102 GLN A C 1
ATOM 800 O O . GLN A 1 102 ? -30.278 11.873 11.702 1.00 85.12 102 GLN A O 1
ATOM 805 N N . ARG A 1 103 ? -32.464 11.801 12.232 1.00 92.44 103 ARG A N 1
ATOM 806 C CA . ARG A 1 103 ? -32.686 10.425 11.784 1.00 92.44 103 ARG A CA 1
ATOM 807 C C . ARG A 1 103 ? -32.409 10.254 10.292 1.00 92.44 103 ARG A C 1
ATOM 809 O O . ARG A 1 103 ? -31.686 9.341 9.925 1.00 92.44 103 ARG A O 1
ATOM 816 N N . GLU A 1 104 ? -32.903 11.155 9.447 1.00 89.12 104 GLU A N 1
ATOM 817 C CA . GLU A 1 104 ? -32.660 11.127 8.000 1.00 89.12 104 GLU A CA 1
ATOM 818 C C . GLU A 1 104 ? -31.168 11.283 7.676 1.00 89.12 104 GLU A C 1
ATOM 820 O O . GLU A 1 104 ? -30.633 10.600 6.804 1.00 89.12 104 GLU A O 1
ATOM 825 N N . ARG A 1 105 ? -30.460 12.146 8.412 1.00 90.94 105 ARG A N 1
ATOM 826 C CA . ARG A 1 105 ? -29.008 12.301 8.282 1.00 90.94 105 ARG A CA 1
ATOM 827 C C . ARG A 1 105 ? -28.262 11.031 8.688 1.00 90.94 105 ARG A C 1
ATOM 829 O O . ARG A 1 105 ? -27.293 10.662 8.021 1.00 90.94 105 ARG A O 1
ATOM 836 N N . ASP A 1 106 ? -28.681 10.390 9.772 1.00 92.31 106 ASP A N 1
ATOM 837 C CA . ASP A 1 106 ? -28.057 9.168 10.272 1.00 92.31 106 ASP A CA 1
ATOM 838 C C . ASP A 1 106 ? -28.338 7.985 9.324 1.00 92.31 106 ASP A C 1
ATOM 840 O O . ASP A 1 106 ? -27.406 7.254 8.983 1.00 92.31 106 ASP A O 1
ATOM 844 N N . ASP A 1 107 ? -29.555 7.876 8.781 1.00 91.50 107 ASP A N 1
ATOM 845 C CA . ASP A 1 107 ? -29.923 6.918 7.729 1.00 91.50 107 ASP A CA 1
ATOM 846 C C . ASP A 1 107 ? -29.097 7.161 6.450 1.00 91.50 107 ASP A C 1
ATOM 848 O O . ASP A 1 107 ? -28.505 6.235 5.892 1.00 91.50 107 ASP A O 1
ATOM 852 N N . ALA A 1 108 ? -28.942 8.420 6.024 1.00 87.62 108 ALA A N 1
ATOM 853 C CA . ALA A 1 108 ? -28.116 8.774 4.870 1.00 87.62 108 ALA A CA 1
ATOM 854 C C . ALA A 1 108 ? -26.621 8.475 5.092 1.00 87.62 108 ALA A C 1
ATOM 856 O O . ALA A 1 108 ? -25.917 8.077 4.157 1.00 87.62 108 ALA A O 1
ATOM 857 N N . MET A 1 109 ? -26.103 8.660 6.312 1.00 90.81 109 MET A N 1
ATOM 858 C CA . MET A 1 109 ? -24.745 8.232 6.661 1.00 90.81 109 MET A CA 1
ATOM 859 C C . MET A 1 109 ? -24.616 6.711 6.647 1.00 90.81 109 MET A C 1
ATOM 861 O O . MET A 1 109 ? -23.626 6.198 6.122 1.00 90.81 109 MET A O 1
ATOM 865 N N . HIS A 1 110 ? -25.607 5.996 7.174 1.00 93.06 110 HIS A N 1
ATOM 866 C CA . HIS A 1 110 ? -25.634 4.541 7.159 1.00 93.06 110 HIS A CA 1
ATOM 867 C C . HIS A 1 110 ? -25.617 4.000 5.722 1.00 93.06 110 HIS A C 1
ATOM 869 O O . HIS A 1 110 ? -24.764 3.182 5.383 1.00 93.06 110 HIS A O 1
ATOM 875 N N . ASP A 1 111 ? -26.449 4.547 4.834 1.00 90.25 111 ASP A N 1
ATOM 876 C CA . ASP A 1 111 ? -26.479 4.187 3.413 1.00 90.25 111 ASP A CA 1
ATOM 877 C C . ASP A 1 111 ? -25.154 4.477 2.698 1.00 90.25 111 ASP A C 1
ATOM 879 O O . ASP A 1 111 ? -24.698 3.685 1.859 1.00 90.25 111 ASP A O 1
ATOM 883 N N . ARG A 1 112 ? -24.493 5.594 3.037 1.00 89.44 112 ARG A N 1
ATOM 884 C CA . ARG A 1 112 ? -23.152 5.922 2.527 1.00 89.44 112 ARG A CA 1
ATOM 885 C C . ARG A 1 112 ? -22.110 4.914 2.997 1.00 89.44 112 ARG A C 1
ATOM 887 O O . ARG A 1 112 ? -21.322 4.456 2.170 1.00 89.44 112 ARG A O 1
ATOM 894 N N . LEU A 1 113 ? -22.127 4.531 4.273 1.00 91.38 113 LEU A N 1
ATOM 895 C CA . LEU A 1 113 ? -21.234 3.509 4.826 1.00 91.38 113 LEU A CA 1
ATOM 896 C C . LEU A 1 113 ? -21.484 2.140 4.182 1.00 91.38 113 LEU A C 1
ATOM 898 O O . LEU A 1 113 ? -20.540 1.493 3.733 1.00 91.38 113 LEU A O 1
ATOM 902 N N . CYS A 1 114 ? -22.743 1.722 4.035 1.00 93.75 114 CYS A N 1
ATOM 903 C CA . CYS A 1 114 ? -23.095 0.488 3.334 1.00 93.75 114 CYS A CA 1
ATOM 904 C C . CYS A 1 114 ? -22.640 0.510 1.869 1.00 93.75 114 CYS A C 1
ATOM 906 O O . CYS A 1 114 ? -22.121 -0.486 1.363 1.00 93.75 114 CYS A O 1
ATOM 908 N N . SER A 1 115 ? -22.802 1.639 1.178 1.00 87.69 115 SER A N 1
ATOM 909 C CA . SER A 1 115 ? -22.351 1.804 -0.207 1.00 87.69 115 SER A CA 1
ATOM 910 C C . SER A 1 115 ? -20.826 1.769 -0.326 1.00 87.69 115 SER A C 1
ATOM 912 O O . SER A 1 115 ? -20.309 1.132 -1.248 1.00 87.69 115 SER A O 1
ATOM 914 N N . ALA A 1 116 ? -20.112 2.392 0.616 1.00 86.06 116 ALA A N 1
ATOM 915 C CA . ALA A 1 116 ? -18.655 2.351 0.703 1.00 86.06 116 ALA A CA 1
ATOM 916 C C . ALA A 1 116 ? -18.152 0.923 0.960 1.00 86.06 116 ALA A C 1
ATOM 918 O O . ALA A 1 116 ? -17.292 0.450 0.219 1.00 86.06 116 ALA A O 1
ATOM 919 N N . ASN A 1 117 ? -18.761 0.194 1.901 1.00 89.06 117 ASN A N 1
ATOM 920 C CA . ASN A 1 117 ? -18.433 -1.209 2.172 1.00 89.06 117 ASN A CA 1
ATOM 921 C C . ASN A 1 117 ? -18.687 -2.100 0.952 1.00 89.06 117 ASN A C 1
ATOM 923 O O . ASN A 1 117 ? -17.813 -2.860 0.553 1.00 89.06 117 ASN A O 1
ATOM 927 N N . ARG A 1 118 ? -19.818 -1.932 0.252 1.00 92.81 118 ARG A N 1
ATOM 928 C CA . ARG A 1 118 ? -20.063 -2.638 -1.022 1.00 92.81 118 ARG A CA 1
ATOM 929 C C . ARG A 1 118 ? -19.057 -2.258 -2.115 1.00 92.81 118 ARG A C 1
ATOM 931 O O . ARG A 1 118 ? -18.853 -3.025 -3.057 1.00 92.81 118 ARG A O 1
ATOM 938 N N . GLY A 1 119 ? -18.501 -1.048 -2.074 1.00 87.94 119 GLY A N 1
ATOM 939 C CA . GLY A 1 119 ? -17.409 -0.614 -2.946 1.00 87.94 119 GLY A CA 1
ATOM 940 C C . GLY A 1 119 ? -16.108 -1.342 -2.612 1.00 87.94 119 GLY A C 1
ATOM 941 O O . GLY A 1 119 ? -15.483 -1.910 -3.506 1.00 87.94 119 GLY A O 1
ATOM 942 N N . PHE A 1 120 ? -15.769 -1.400 -1.326 1.00 87.19 120 PHE A N 1
ATOM 943 C CA . PHE A 1 120 ? -14.619 -2.127 -0.802 1.00 87.19 120 PHE A CA 1
ATOM 944 C C . PHE A 1 120 ? -14.694 -3.627 -1.116 1.00 87.19 120 PHE A C 1
ATOM 946 O O . PHE A 1 120 ? -13.757 -4.174 -1.688 1.00 87.19 120 PHE A O 1
ATOM 953 N N . ASP A 1 121 ? -15.838 -4.273 -0.878 1.00 92.62 121 ASP A N 1
ATOM 954 C CA . ASP A 1 121 ? -16.051 -5.691 -1.193 1.00 92.62 121 ASP A CA 1
ATOM 955 C C . ASP A 1 121 ? -15.877 -5.984 -2.688 1.00 92.62 121 ASP A C 1
ATOM 957 O O . ASP A 1 121 ? -15.332 -7.018 -3.078 1.00 92.62 121 ASP A O 1
ATOM 961 N N . ARG A 1 122 ? -16.337 -5.072 -3.557 1.00 90.00 122 ARG 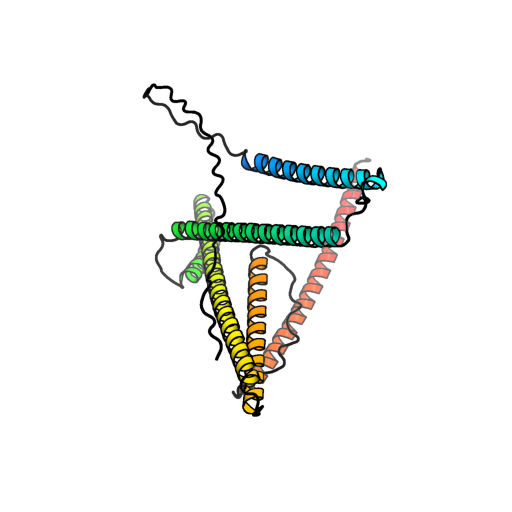A N 1
ATOM 962 C CA . ARG A 1 122 ? -16.142 -5.190 -5.009 1.00 90.00 122 ARG A CA 1
ATOM 963 C C . ARG A 1 122 ? -14.673 -5.045 -5.389 1.00 90.00 122 ARG A C 1
ATOM 965 O O . ARG A 1 122 ? -14.194 -5.861 -6.172 1.00 90.00 122 ARG A O 1
ATOM 972 N N . ALA A 1 123 ? -13.964 -4.071 -4.821 1.00 83.06 123 ALA A N 1
ATOM 973 C CA . ALA A 1 123 ? -12.530 -3.901 -5.038 1.00 83.06 123 ALA A CA 1
ATOM 974 C C . ALA A 1 123 ? -11.745 -5.130 -4.550 1.00 83.06 123 ALA A C 1
ATOM 976 O O . ALA A 1 123 ? -10.897 -5.649 -5.271 1.00 83.06 123 ALA A O 1
ATOM 977 N N . GLN A 1 124 ? -12.099 -5.676 -3.385 1.00 90.19 124 GLN A N 1
ATOM 978 C CA . GLN A 1 124 ? -11.487 -6.884 -2.842 1.00 90.19 124 GLN A CA 1
ATOM 979 C C . GLN A 1 124 ? -11.753 -8.107 -3.731 1.00 90.19 124 GLN A C 1
ATOM 981 O O . GLN A 1 124 ? -10.836 -8.882 -4.001 1.00 90.19 124 GLN A O 1
ATOM 986 N N . LYS A 1 125 ? -12.983 -8.274 -4.237 1.00 90.81 125 LYS A N 1
ATOM 987 C CA . LYS A 1 125 ? -13.311 -9.332 -5.207 1.00 90.81 125 LYS A CA 1
ATOM 988 C C . LYS A 1 125 ? -12.533 -9.177 -6.511 1.00 90.81 125 LYS A C 1
ATOM 990 O O . LYS A 1 125 ? -12.045 -10.172 -7.030 1.00 90.81 125 LYS A O 1
ATOM 995 N N . GLN A 1 126 ? -12.384 -7.955 -7.023 1.00 86.75 126 GLN A N 1
ATOM 996 C CA . GLN A 1 126 ? -11.584 -7.684 -8.221 1.00 86.75 126 GLN A CA 1
ATOM 997 C C . GLN A 1 126 ? -10.097 -7.970 -7.994 1.00 86.75 126 GLN A C 1
ATOM 999 O O . GLN A 1 126 ? -9.466 -8.573 -8.856 1.00 86.75 126 GLN A O 1
ATOM 1004 N N . MET A 1 127 ? -9.547 -7.605 -6.832 1.00 85.38 127 MET A N 1
ATOM 1005 C CA . MET A 1 127 ? -8.174 -7.952 -6.458 1.00 85.38 127 MET A CA 1
ATOM 1006 C C . MET A 1 127 ? -7.978 -9.465 -6.387 1.00 85.38 127 MET A C 1
ATOM 1008 O O . MET A 1 127 ? -7.011 -9.966 -6.951 1.00 85.38 127 MET A O 1
ATOM 1012 N N . ARG A 1 128 ? -8.902 -10.199 -5.751 1.00 85.19 128 ARG A N 1
ATOM 1013 C CA . ARG A 1 128 ? -8.860 -11.670 -5.707 1.00 85.19 128 ARG A CA 1
ATOM 1014 C C . ARG A 1 128 ? -8.928 -12.271 -7.111 1.00 85.19 128 ARG A C 1
ATOM 1016 O O . ARG A 1 128 ? -8.036 -13.019 -7.470 1.00 85.19 128 ARG A O 1
ATOM 1023 N N . ALA A 1 129 ? -9.872 -11.839 -7.947 1.00 81.31 129 ALA A N 1
ATOM 1024 C CA . ALA A 1 129 ? -9.972 -12.312 -9.328 1.00 81.31 129 ALA A CA 1
ATOM 1025 C C . ALA A 1 129 ? -8.710 -12.005 -10.162 1.00 81.31 129 ALA A C 1
ATOM 1027 O O . ALA A 1 129 ? -8.276 -12.831 -10.957 1.00 81.31 129 ALA A O 1
ATOM 1028 N N . ALA A 1 130 ? -8.084 -10.838 -9.976 1.00 72.75 130 ALA A N 1
ATOM 1029 C CA . ALA A 1 130 ? -6.827 -10.498 -10.643 1.00 72.75 130 ALA A CA 1
ATOM 1030 C C . ALA A 1 130 ? -5.639 -11.339 -10.140 1.00 72.75 130 ALA A C 1
ATOM 1032 O O . ALA A 1 130 ? -4.704 -11.594 -10.901 1.00 72.75 130 ALA A O 1
ATOM 1033 N N . ILE A 1 131 ? -5.662 -11.759 -8.872 1.00 74.19 131 ILE A N 1
ATOM 1034 C CA . ILE A 1 131 ? -4.698 -12.711 -8.312 1.00 74.19 131 ILE A CA 1
ATOM 1035 C C . ILE A 1 131 ? -4.938 -14.103 -8.906 1.00 74.19 131 ILE A C 1
ATOM 1037 O O . ILE A 1 131 ? -3.975 -14.705 -9.367 1.00 74.19 131 ILE A O 1
ATOM 1041 N N . ASP A 1 132 ? -6.188 -14.562 -8.976 1.00 73.12 132 ASP A N 1
ATOM 1042 C CA . ASP A 1 132 ? -6.555 -15.891 -9.483 1.00 73.12 132 ASP A CA 1
ATOM 1043 C C . ASP A 1 132 ? -6.223 -16.040 -10.978 1.00 73.12 132 ASP A C 1
ATOM 1045 O O . ASP A 1 132 ? -5.564 -16.997 -11.367 1.00 73.12 132 ASP A O 1
ATOM 1049 N N . VAL A 1 133 ? -6.525 -15.035 -11.813 1.00 69.12 133 VAL A N 1
ATOM 1050 C CA . VAL A 1 133 ? -6.128 -15.022 -13.240 1.00 69.12 133 VAL A CA 1
ATOM 1051 C C . VAL A 1 133 ? -4.603 -15.059 -13.410 1.00 69.12 133 VAL A C 1
ATOM 1053 O O . VAL A 1 133 ? -4.091 -15.652 -14.359 1.00 69.12 133 VAL A O 1
ATOM 1056 N N . ARG A 1 134 ? -3.848 -14.437 -12.492 1.00 57.81 134 ARG A N 1
ATOM 1057 C CA . ARG A 1 134 ? -2.380 -14.538 -12.482 1.00 57.81 134 ARG A CA 1
ATOM 1058 C C . ARG A 1 134 ? -1.895 -15.899 -11.994 1.00 57.81 134 ARG A C 1
ATOM 1060 O O . ARG A 1 134 ? -0.789 -16.273 -12.366 1.00 57.81 134 ARG A O 1
ATOM 1067 N N . TYR A 1 135 ? -2.677 -16.586 -11.165 1.00 53.41 135 TYR A N 1
ATOM 1068 C CA . TYR A 1 135 ? -2.372 -17.912 -10.641 1.00 53.41 135 TYR A CA 1
ATOM 1069 C C . TYR A 1 135 ? -2.566 -18.973 -11.730 1.00 53.41 135 TYR A C 1
ATOM 1071 O O . TYR A 1 135 ? -1.612 -19.685 -12.029 1.00 53.41 135 TYR A O 1
ATOM 1079 N N . ASP A 1 136 ? -3.706 -18.961 -12.431 1.00 53.34 136 ASP A N 1
ATOM 1080 C CA . ASP A 1 136 ? -4.016 -19.878 -13.543 1.00 53.34 136 ASP A CA 1
ATOM 1081 C C . ASP A 1 136 ? -3.060 -19.718 -14.740 1.00 53.34 136 ASP A C 1
ATOM 1083 O O . ASP A 1 136 ? -2.754 -20.684 -15.435 1.00 53.34 136 ASP A O 1
ATOM 1087 N N . ALA A 1 137 ? -2.520 -18.514 -14.967 1.00 55.31 137 ALA A N 1
ATOM 1088 C CA . ALA A 1 137 ? -1.479 -18.286 -15.974 1.00 55.31 137 ALA A CA 1
ATOM 1089 C C . ALA A 1 137 ? -0.087 -18.806 -15.553 1.00 55.31 137 ALA A C 1
ATOM 1091 O O . ALA A 1 137 ? 0.816 -18.878 -16.385 1.00 55.31 137 ALA A O 1
ATOM 1092 N N . SER A 1 138 ? 0.103 -19.137 -14.272 1.00 50.34 138 SER A N 1
ATOM 1093 C CA . SER A 1 138 ? 1.390 -19.541 -13.687 1.00 50.34 138 SER A CA 1
ATOM 1094 C C . SER A 1 138 ? 1.436 -20.988 -13.186 1.00 50.34 138 SER A C 1
ATOM 1096 O O . SER A 1 138 ? 2.510 -21.444 -12.797 1.00 50.34 138 SER A O 1
ATOM 1098 N N . ASP A 1 139 ? 0.313 -21.714 -13.228 1.00 36.31 139 ASP A N 1
ATOM 1099 C CA . ASP A 1 139 ? 0.171 -23.062 -12.654 1.00 36.31 139 ASP A CA 1
ATOM 1100 C C . ASP A 1 139 ? 0.527 -24.205 -13.629 1.00 36.31 139 ASP A C 1
ATOM 1102 O O . ASP A 1 139 ? 0.199 -25.365 -13.403 1.00 36.31 139 ASP A O 1
ATOM 1106 N N . SER A 1 140 ? 1.234 -23.908 -14.728 1.00 44.16 140 SER A N 1
ATOM 1107 C CA . SER A 1 140 ? 1.739 -24.933 -15.658 1.00 44.16 140 SER A CA 1
ATOM 1108 C C . SER A 1 140 ? 3.214 -25.295 -15.460 1.00 44.16 140 SER A C 1
ATOM 1110 O O . SER A 1 140 ? 3.820 -25.870 -16.364 1.00 44.16 140 SER A O 1
ATOM 1112 N N . THR A 1 141 ? 3.829 -24.961 -14.325 1.00 43.22 141 THR A N 1
ATOM 1113 C CA . THR A 1 141 ? 5.183 -25.440 -14.012 1.00 43.22 141 THR A CA 1
ATOM 1114 C C . THR A 1 141 ? 5.238 -25.906 -12.570 1.00 43.22 141 THR A C 1
ATOM 1116 O O . THR A 1 141 ? 5.484 -25.135 -11.641 1.00 43.22 141 THR A O 1
ATOM 1119 N N . THR A 1 142 ? 4.967 -27.196 -12.419 1.00 42.00 142 THR A N 1
ATOM 1120 C CA . THR A 1 142 ? 5.326 -28.022 -11.272 1.00 42.00 142 THR A CA 1
ATOM 1121 C C . THR A 1 142 ? 6.712 -27.665 -10.738 1.00 42.00 142 THR A C 1
ATOM 1123 O O . THR A 1 142 ? 7.698 -27.785 -11.455 1.00 42.00 142 THR A O 1
ATOM 1126 N N . SER A 1 143 ? 6.736 -27.235 -9.475 1.00 57.34 143 SER A N 1
ATOM 1127 C CA . SER A 1 143 ? 7.578 -27.794 -8.410 1.00 57.34 143 SER A CA 1
ATOM 1128 C C . SER A 1 143 ? 8.899 -28.429 -8.859 1.00 57.34 143 SER A C 1
ATOM 1130 O O . SER A 1 143 ? 8.909 -29.604 -9.202 1.00 57.34 143 SER A O 1
ATOM 1132 N N . GLU A 1 144 ? 9.974 -27.655 -8.752 1.00 44.91 144 GLU A N 1
ATOM 1133 C CA . GLU A 1 144 ? 11.388 -27.990 -8.487 1.00 44.91 144 GLU A CA 1
ATOM 1134 C C . GLU A 1 144 ? 12.116 -26.640 -8.667 1.00 44.91 144 GLU A C 1
ATOM 1136 O O . GLU A 1 144 ? 11.745 -25.859 -9.531 1.00 44.91 144 GLU A O 1
ATOM 1141 N N . ASP A 1 145 ? 13.099 -26.171 -7.922 1.00 43.19 145 ASP A N 1
ATOM 1142 C CA . ASP A 1 145 ? 13.854 -26.608 -6.766 1.00 43.19 145 ASP A CA 1
ATOM 1143 C C . ASP A 1 145 ? 14.533 -25.311 -6.256 1.00 43.19 145 ASP A C 1
ATOM 1145 O O . ASP A 1 145 ? 14.781 -24.379 -7.031 1.00 43.19 145 ASP A O 1
ATOM 1149 N N . SER A 1 146 ? 14.831 -25.185 -4.962 1.00 48.62 146 SER A N 1
ATOM 1150 C CA . SER A 1 146 ? 15.419 -23.963 -4.373 1.00 48.62 146 SER A CA 1
ATOM 1151 C C . SER A 1 146 ? 16.875 -23.701 -4.802 1.00 48.62 146 SER A C 1
ATOM 1153 O O . SER A 1 146 ? 17.578 -22.911 -4.175 1.00 48.62 146 SER A O 1
ATOM 1155 N N . THR A 1 147 ? 17.340 -24.381 -5.848 1.00 51.78 147 THR A N 1
ATOM 1156 C CA . THR A 1 147 ? 18.690 -24.357 -6.412 1.00 51.78 147 THR A CA 1
ATOM 1157 C C . THR A 1 147 ? 18.799 -23.472 -7.663 1.00 51.78 147 THR A C 1
ATOM 1159 O O . THR A 1 147 ? 19.912 -23.085 -8.035 1.00 51.78 147 THR A O 1
ATOM 1162 N N . ASP A 1 148 ? 17.670 -23.079 -8.267 1.00 55.41 148 ASP A N 1
ATOM 1163 C CA . ASP A 1 148 ? 17.633 -22.476 -9.608 1.00 55.41 148 ASP A CA 1
ATOM 1164 C C . ASP A 1 148 ? 18.213 -21.049 -9.661 1.00 55.41 148 ASP A C 1
ATOM 1166 O O . ASP A 1 148 ? 18.926 -20.699 -10.597 1.00 55.41 148 ASP A O 1
ATOM 1170 N N . ASP A 1 149 ? 18.051 -20.237 -8.605 1.00 57.19 149 ASP A N 1
ATOM 1171 C CA . ASP A 1 149 ? 18.626 -18.878 -8.568 1.00 57.19 149 ASP A CA 1
ATOM 1172 C C . ASP A 1 149 ? 20.165 -18.907 -8.615 1.00 57.19 149 ASP A C 1
ATOM 1174 O O . ASP A 1 149 ? 20.795 -18.117 -9.317 1.00 57.19 149 ASP A O 1
ATOM 1178 N N . THR A 1 150 ? 20.791 -19.830 -7.881 1.00 59.28 150 THR A N 1
ATOM 1179 C CA . THR A 1 150 ? 22.253 -20.003 -7.861 1.00 59.28 150 THR A CA 1
ATOM 1180 C C . THR A 1 150 ? 22.785 -20.500 -9.202 1.00 59.28 150 THR A C 1
ATOM 1182 O O . THR A 1 150 ? 23.833 -20.042 -9.665 1.00 59.28 150 THR A O 1
ATOM 1185 N N . VAL A 1 151 ? 22.051 -21.402 -9.857 1.00 58.88 151 VAL A N 1
ATOM 1186 C CA . VAL A 1 151 ? 22.405 -21.923 -11.182 1.00 58.88 151 VAL A CA 1
ATOM 1187 C C . VAL A 1 151 ? 22.226 -20.834 -12.246 1.00 58.88 151 VAL A C 1
ATOM 1189 O O . VAL A 1 151 ? 23.146 -20.612 -13.038 1.00 58.88 151 VAL A O 1
ATOM 1192 N N . ALA A 1 152 ? 21.132 -20.071 -12.201 1.00 64.00 152 ALA A N 1
ATOM 1193 C CA . ALA A 1 152 ? 20.852 -18.945 -13.091 1.00 64.00 152 ALA A CA 1
ATOM 1194 C C . ALA A 1 152 ? 21.875 -17.802 -12.953 1.00 64.00 152 ALA A C 1
ATOM 1196 O O . ALA A 1 152 ? 22.337 -17.263 -13.963 1.00 64.00 152 ALA A O 1
ATOM 1197 N N . LEU A 1 153 ? 22.291 -17.467 -11.726 1.00 66.12 153 LEU A N 1
ATOM 1198 C CA . LEU A 1 153 ? 23.328 -16.459 -11.465 1.00 66.12 153 LEU A CA 1
ATOM 1199 C C . LEU A 1 153 ? 24.718 -16.930 -11.920 1.00 66.12 153 LEU A C 1
ATOM 1201 O O . LEU A 1 153 ? 25.450 -16.159 -12.535 1.00 66.12 153 LEU A O 1
ATOM 1205 N N . SER A 1 154 ? 25.063 -18.207 -11.724 1.00 67.38 154 SER A N 1
ATOM 1206 C CA . SER A 1 154 ? 26.325 -18.768 -12.241 1.00 67.38 154 SER A CA 1
ATOM 1207 C C . SER A 1 154 ? 26.367 -18.866 -13.777 1.00 67.38 154 SER A C 1
ATOM 1209 O O . SER A 1 154 ? 27.438 -18.844 -14.389 1.00 67.38 154 SER A O 1
ATOM 1211 N N . GLY A 1 155 ? 25.199 -18.972 -14.421 1.00 73.75 155 GLY A N 1
ATOM 1212 C CA . GLY A 1 155 ? 25.050 -18.929 -15.875 1.00 73.75 155 GLY A CA 1
ATOM 1213 C C . GLY A 1 155 ? 25.207 -17.520 -16.454 1.00 73.75 155 GLY A C 1
ATOM 1214 O O . GLY A 1 155 ? 25.723 -17.376 -17.562 1.00 73.75 155 GLY A O 1
ATOM 1215 N N . LEU A 1 156 ? 24.828 -16.485 -15.697 1.00 81.44 156 LEU A N 1
ATOM 1216 C CA . LEU A 1 156 ? 24.936 -15.079 -16.100 1.00 81.44 156 LEU A CA 1
ATOM 1217 C C . LEU A 1 156 ? 26.387 -14.650 -16.336 1.00 81.44 156 LEU A C 1
ATOM 1219 O O . LEU A 1 156 ? 26.665 -14.064 -17.379 1.00 81.44 156 LEU A O 1
ATOM 1223 N N . ASP A 1 157 ? 27.319 -15.022 -15.457 1.00 81.88 157 ASP A N 1
ATOM 1224 C CA . ASP A 1 157 ? 28.745 -14.707 -15.639 1.00 81.88 157 ASP A CA 1
ATOM 1225 C C . ASP A 1 157 ? 29.315 -15.326 -16.921 1.00 81.88 157 ASP A C 1
ATOM 1227 O O . ASP A 1 157 ? 30.075 -14.688 -17.651 1.00 81.88 157 ASP A O 1
ATOM 1231 N N . LYS A 1 158 ? 28.887 -16.547 -17.264 1.00 82.81 158 LYS A N 1
ATOM 1232 C CA . LYS A 1 158 ? 29.288 -17.217 -18.513 1.00 82.81 158 LYS A CA 1
ATOM 1233 C C . LYS A 1 158 ? 28.701 -16.531 -19.747 1.00 82.81 158 LYS A C 1
ATOM 1235 O O . LYS A 1 158 ? 29.363 -16.471 -20.782 1.00 82.81 158 LYS A O 1
ATOM 1240 N N . ILE A 1 159 ? 27.474 -16.014 -19.654 1.00 82.75 159 ILE A N 1
ATOM 1241 C CA . ILE A 1 159 ? 26.828 -15.258 -20.735 1.00 82.75 159 ILE A CA 1
ATOM 1242 C C . ILE A 1 159 ? 27.530 -13.910 -20.930 1.00 82.75 159 ILE A C 1
ATOM 1244 O O . ILE A 1 159 ? 27.839 -13.556 -22.065 1.00 82.75 159 ILE A O 1
ATOM 1248 N N . LEU A 1 160 ? 27.842 -13.199 -19.843 1.00 84.62 160 LEU A N 1
ATOM 1249 C CA . LEU A 1 160 ? 28.557 -11.920 -19.875 1.00 84.62 160 LEU A CA 1
ATOM 1250 C C . LEU A 1 160 ? 29.972 -12.087 -20.445 1.00 84.62 160 LEU A C 1
ATOM 1252 O O . LEU A 1 160 ? 30.333 -11.413 -21.409 1.00 84.62 160 LEU A O 1
ATOM 1256 N N . GLN A 1 161 ? 30.725 -13.080 -19.967 1.00 84.62 161 GLN A N 1
ATOM 1257 C CA . GLN A 1 161 ? 32.045 -13.414 -20.508 1.00 84.62 161 GLN A CA 1
ATOM 1258 C C . GLN A 1 161 ? 31.976 -13.847 -21.987 1.00 84.62 161 GLN A C 1
ATOM 1260 O O . GLN A 1 161 ? 32.863 -13.535 -22.790 1.00 84.62 161 GLN A O 1
ATOM 1265 N N . GLY A 1 162 ? 30.907 -14.547 -22.380 1.00 82.00 162 GLY A N 1
ATOM 1266 C CA . GLY A 1 162 ? 30.624 -14.905 -23.770 1.00 82.00 162 GLY A CA 1
ATOM 1267 C C . GLY A 1 162 ? 30.359 -13.688 -24.660 1.00 82.00 162 GLY A C 1
ATOM 1268 O O . GLY A 1 162 ? 30.807 -13.664 -25.807 1.00 82.00 162 GLY A O 1
ATOM 1269 N N . MET A 1 163 ? 29.696 -12.654 -24.139 1.00 81.75 163 MET A N 1
ATOM 1270 C CA . MET A 1 163 ? 29.471 -11.391 -24.849 1.00 81.75 163 MET A CA 1
ATOM 1271 C C . MET A 1 163 ? 30.759 -10.581 -25.024 1.00 81.75 163 MET A C 1
ATOM 1273 O O . MET A 1 163 ? 31.009 -10.105 -26.131 1.00 81.75 163 MET A O 1
ATOM 1277 N N . ASP A 1 164 ? 31.605 -10.494 -23.995 1.00 83.75 164 ASP A N 1
ATOM 1278 C CA . ASP A 1 164 ? 32.868 -9.738 -24.046 1.00 83.75 164 ASP A CA 1
ATOM 1279 C C . ASP A 1 164 ? 33.882 -10.336 -25.034 1.00 83.75 164 ASP A C 1
ATOM 1281 O O . ASP A 1 164 ? 34.681 -9.632 -25.657 1.00 83.75 164 ASP A O 1
ATOM 1285 N N . THR A 1 165 ? 33.843 -11.658 -25.211 1.00 84.81 165 THR A N 1
ATOM 1286 C CA . THR A 1 165 ? 34.783 -12.392 -26.071 1.00 84.81 165 THR A CA 1
ATOM 1287 C C . THR A 1 165 ? 34.288 -12.566 -27.508 1.00 84.81 165 THR A C 1
ATOM 1289 O O . THR A 1 165 ? 35.087 -12.792 -28.425 1.00 84.81 165 THR A O 1
ATOM 1292 N N . THR A 1 166 ? 32.982 -12.447 -27.754 1.00 84.62 166 THR A N 1
ATOM 1293 C CA . THR A 1 166 ? 32.395 -12.799 -29.049 1.00 84.62 166 THR A CA 1
ATOM 1294 C C . THR A 1 166 ? 32.179 -11.585 -29.951 1.00 84.62 166 THR A C 1
ATOM 1296 O O . THR A 1 166 ? 31.324 -10.747 -29.707 1.00 84.62 166 THR A O 1
ATOM 1299 N N . ARG A 1 167 ? 32.862 -11.551 -31.106 1.00 80.25 167 ARG A N 1
ATOM 1300 C CA . ARG A 1 167 ? 32.654 -10.529 -32.161 1.00 80.25 167 ARG A CA 1
ATOM 1301 C C . ARG A 1 167 ? 31.590 -10.892 -33.208 1.00 80.25 167 ARG A C 1
ATOM 1303 O O . ARG A 1 167 ? 31.441 -10.195 -34.206 1.00 80.25 167 ARG A O 1
ATOM 1310 N N . ARG A 1 168 ? 30.882 -12.016 -33.038 1.00 84.19 168 ARG A N 1
ATOM 1311 C CA . ARG A 1 168 ? 29.878 -12.505 -34.002 1.00 84.19 168 ARG A CA 1
ATOM 1312 C C . ARG A 1 168 ? 28.484 -11.950 -33.665 1.00 84.19 168 ARG A C 1
ATOM 1314 O O . ARG A 1 168 ? 27.965 -12.311 -32.608 1.00 84.19 168 ARG A O 1
ATOM 1321 N N . PRO A 1 169 ? 27.828 -11.194 -34.568 1.00 83.81 169 PRO A N 1
ATOM 1322 C CA . PRO A 1 169 ? 26.529 -10.565 -34.299 1.00 83.81 169 PRO A CA 1
ATOM 1323 C C . PRO A 1 169 ? 25.431 -11.551 -33.877 1.00 83.81 169 PRO A C 1
ATOM 1325 O O . PRO A 1 169 ? 24.720 -11.309 -32.910 1.00 83.81 169 PRO A O 1
ATOM 1328 N N . ASN A 1 170 ? 25.343 -12.710 -34.536 1.00 80.81 170 ASN A N 1
ATOM 1329 C CA . ASN A 1 170 ? 24.306 -13.706 -34.237 1.00 80.81 170 ASN A CA 1
ATOM 1330 C C . ASN A 1 170 ? 24.445 -14.307 -32.831 1.00 80.81 170 ASN A C 1
ATOM 1332 O O . ASN A 1 170 ? 23.447 -14.578 -32.174 1.00 80.81 170 ASN A O 1
ATOM 1336 N N . LYS A 1 171 ? 25.681 -14.488 -32.351 1.00 80.25 171 LYS A N 1
ATOM 1337 C CA . LYS A 1 171 ? 25.934 -14.982 -30.992 1.00 80.25 171 LYS A CA 1
ATOM 1338 C C . LYS A 1 171 ? 25.651 -13.908 -29.943 1.00 80.25 171 LYS A C 1
ATOM 1340 O O . LYS A 1 171 ? 25.108 -14.224 -28.895 1.00 80.25 171 LYS A O 1
ATOM 1345 N N . LEU A 1 172 ? 25.960 -12.643 -30.239 1.00 79.31 172 LEU A N 1
ATOM 1346 C CA . LEU A 1 172 ? 25.596 -11.517 -29.373 1.00 79.31 172 LEU A CA 1
ATOM 1347 C C . LEU A 1 172 ? 24.076 -11.388 -29.215 1.00 79.31 172 LEU A C 1
ATOM 1349 O O . LEU A 1 172 ? 23.603 -11.165 -28.106 1.00 79.31 172 LEU A O 1
ATOM 1353 N N . LEU A 1 173 ? 23.311 -11.588 -30.294 1.00 82.00 173 LEU A N 1
ATOM 1354 C CA . LEU A 1 173 ? 21.847 -11.623 -30.230 1.00 82.00 173 LEU A CA 1
ATOM 1355 C C . LEU A 1 173 ? 21.342 -12.785 -29.362 1.00 82.00 173 LEU A C 1
ATOM 1357 O O . LEU A 1 173 ? 20.538 -12.559 -28.466 1.00 82.00 173 LEU A O 1
ATOM 1361 N N . GLN A 1 174 ? 21.885 -13.992 -29.538 1.00 79.94 174 GLN A N 1
ATOM 1362 C CA . GLN A 1 174 ? 21.537 -15.145 -28.696 1.00 79.94 174 GLN A CA 1
ATOM 1363 C C . GLN A 1 174 ? 21.862 -14.913 -27.212 1.00 79.94 174 GLN A C 1
ATOM 1365 O O . GLN A 1 174 ? 21.052 -15.238 -26.344 1.00 79.94 174 GLN A O 1
ATOM 1370 N N . HIS A 1 175 ? 23.021 -14.325 -26.902 1.00 81.75 175 HIS A N 1
ATOM 1371 C CA . HIS A 1 175 ? 23.391 -13.983 -25.528 1.00 81.75 175 HIS A CA 1
ATOM 1372 C C . HIS A 1 175 ? 22.470 -12.913 -24.934 1.00 81.75 175 HIS A C 1
ATOM 1374 O O . HIS A 1 175 ? 22.048 -13.053 -23.788 1.00 81.75 175 HIS A O 1
ATOM 1380 N N . ARG A 1 176 ? 22.091 -11.895 -25.718 1.00 84.88 176 ARG A N 1
ATOM 1381 C CA . ARG A 1 176 ? 21.105 -10.884 -25.316 1.00 84.88 176 ARG A CA 1
ATOM 1382 C C . ARG A 1 176 ? 19.749 -11.512 -24.997 1.00 84.88 176 ARG A C 1
ATOM 1384 O O . ARG A 1 176 ? 19.182 -11.192 -23.956 1.00 84.88 176 ARG A O 1
ATOM 1391 N N . ASP A 1 177 ? 19.236 -12.378 -25.867 1.00 79.44 177 ASP A N 1
ATOM 1392 C CA . ASP A 1 177 ? 17.934 -13.022 -25.668 1.00 79.44 177 ASP A CA 1
ATOM 1393 C C . ASP A 1 177 ? 17.956 -13.907 -24.419 1.00 79.44 177 ASP A C 1
ATOM 1395 O O . ASP A 1 177 ? 17.061 -13.818 -23.581 1.00 79.44 177 ASP A O 1
ATOM 1399 N N . THR A 1 178 ? 19.041 -14.665 -24.232 1.00 82.19 178 THR A N 1
ATOM 1400 C CA . THR A 1 178 ? 19.246 -15.488 -23.031 1.00 82.19 178 THR A CA 1
ATOM 1401 C C . THR A 1 178 ? 19.278 -14.620 -21.768 1.00 82.19 178 THR A C 1
ATOM 1403 O O . THR A 1 178 ? 18.590 -14.913 -20.793 1.00 82.19 178 THR A O 1
ATOM 1406 N N . LEU A 1 179 ? 20.003 -13.498 -21.787 1.00 83.12 179 LEU A N 1
ATOM 1407 C CA . LEU A 1 179 ? 20.085 -12.584 -20.647 1.00 83.12 179 LEU A CA 1
ATOM 1408 C C . LEU A 1 179 ? 18.723 -11.960 -20.316 1.00 83.12 179 LEU A C 1
ATOM 1410 O O . LEU A 1 179 ? 18.344 -11.896 -19.148 1.00 83.12 179 LEU A O 1
ATOM 1414 N N . LEU A 1 180 ? 17.954 -11.559 -21.331 1.00 84.31 180 LEU A N 1
ATOM 1415 C CA . LEU A 1 180 ? 16.592 -11.057 -21.143 1.00 84.31 180 LEU A CA 1
ATOM 1416 C C . LEU A 1 180 ? 15.674 -12.119 -20.532 1.00 84.31 180 LEU A C 1
ATOM 1418 O O . LEU A 1 180 ? 14.908 -11.803 -19.620 1.00 84.31 180 LEU A O 1
ATOM 1422 N N . THR A 1 181 ? 15.763 -13.373 -20.985 1.00 82.50 181 THR A N 1
ATOM 1423 C CA . THR A 1 181 ? 14.974 -14.466 -20.403 1.00 82.50 181 THR A CA 1
ATOM 1424 C C . THR A 1 181 ? 15.335 -14.716 -18.941 1.00 82.50 181 THR A C 1
ATOM 1426 O O . THR A 1 181 ? 14.433 -14.784 -18.108 1.00 82.50 181 THR A O 1
ATOM 1429 N N . THR A 1 182 ? 16.626 -14.739 -18.593 1.00 81.50 182 THR A N 1
ATOM 1430 C CA . THR A 1 182 ? 17.080 -14.934 -17.209 1.00 81.50 182 THR A CA 1
ATOM 1431 C C . THR A 1 182 ? 16.661 -13.775 -16.305 1.0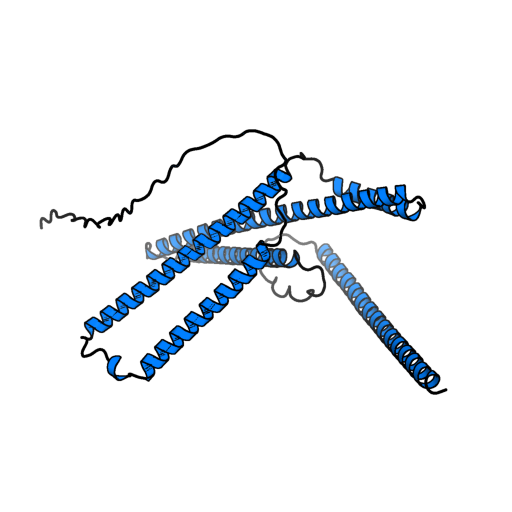0 81.50 182 THR A C 1
ATOM 1433 O O . THR A 1 182 ? 16.175 -13.997 -15.200 1.00 81.50 182 THR A O 1
ATOM 1436 N N . VAL A 1 183 ? 16.780 -12.528 -16.773 1.00 83.06 183 VAL A N 1
ATOM 1437 C CA . VAL A 1 183 ? 16.339 -11.345 -16.013 1.00 83.06 183 VAL A CA 1
ATOM 1438 C C . VAL A 1 183 ? 14.834 -11.384 -15.751 1.00 83.06 183 VAL A C 1
ATOM 1440 O O . VAL A 1 183 ? 14.400 -11.127 -14.626 1.00 83.06 183 VAL A O 1
ATOM 1443 N N . ASN A 1 184 ? 14.032 -11.726 -16.762 1.00 81.00 184 ASN A N 1
ATOM 1444 C CA . ASN A 1 184 ? 12.584 -11.843 -16.601 1.00 81.00 184 ASN A CA 1
ATOM 1445 C C . ASN A 1 184 ? 12.215 -12.963 -15.624 1.00 81.00 184 ASN A C 1
ATOM 1447 O O . ASN A 1 184 ? 11.380 -12.743 -14.747 1.00 81.00 184 ASN A O 1
ATOM 1451 N N . HIS A 1 185 ? 12.885 -14.111 -15.720 1.00 83.00 185 HIS A N 1
ATOM 1452 C CA . HIS A 1 185 ? 12.696 -15.230 -14.805 1.00 83.00 185 HIS A CA 1
ATOM 1453 C C . HIS A 1 185 ? 13.011 -14.840 -13.350 1.00 83.00 185 HIS A C 1
ATOM 1455 O O . HIS A 1 185 ? 12.164 -14.995 -12.472 1.00 83.00 185 HIS A O 1
ATOM 1461 N N . LEU A 1 186 ? 14.167 -14.214 -13.095 1.00 81.00 186 LEU A N 1
ATOM 1462 C CA . LEU A 1 186 ? 14.549 -13.740 -11.757 1.00 81.00 186 LEU A CA 1
ATOM 1463 C C . LEU A 1 186 ? 13.572 -12.686 -11.209 1.00 81.00 186 LEU A C 1
ATOM 1465 O O . LEU A 1 186 ? 13.234 -12.691 -10.021 1.00 81.00 186 LEU A O 1
ATOM 1469 N N . LYS A 1 187 ? 13.086 -11.777 -12.064 1.00 82.19 187 LYS A N 1
ATOM 1470 C CA . LYS A 1 187 ? 12.088 -10.764 -11.687 1.00 82.19 187 LYS A CA 1
ATOM 1471 C C . LYS A 1 187 ? 10.760 -11.404 -11.293 1.00 82.19 187 LYS A C 1
ATOM 1473 O O . LYS A 1 187 ? 10.147 -11.003 -10.297 1.00 82.19 187 LYS A O 1
ATOM 1478 N N . GLU A 1 188 ? 10.307 -12.386 -12.063 1.00 78.06 188 GLU A N 1
ATOM 1479 C CA . GLU A 1 188 ? 9.083 -13.118 -11.769 1.00 78.06 188 GLU A CA 1
ATOM 1480 C C . GLU A 1 188 ? 9.219 -13.926 -10.477 1.00 78.06 188 GLU A C 1
ATOM 1482 O O . GLU A 1 188 ? 8.343 -13.850 -9.611 1.00 78.06 188 GLU A O 1
ATOM 1487 N N . HIS A 1 189 ? 10.344 -14.616 -10.299 1.00 77.62 189 HIS A N 1
ATOM 1488 C CA . HIS A 1 189 ? 10.625 -15.401 -9.108 1.00 77.62 189 HIS A CA 1
ATOM 1489 C C . HIS A 1 189 ? 10.655 -14.536 -7.840 1.00 77.62 189 HIS A C 1
ATOM 1491 O O . HIS A 1 189 ? 9.948 -14.827 -6.871 1.00 77.62 189 HIS A O 1
ATOM 1497 N N . ARG A 1 190 ? 11.351 -13.392 -7.874 1.00 82.12 190 ARG A N 1
ATOM 1498 C CA . ARG A 1 190 ? 11.333 -12.403 -6.782 1.00 82.12 190 ARG A CA 1
ATOM 1499 C C . ARG A 1 190 ? 9.912 -11.925 -6.474 1.00 82.12 190 ARG A C 1
ATOM 1501 O O . ARG A 1 190 ? 9.525 -11.833 -5.312 1.00 82.12 190 ARG A O 1
ATOM 1508 N N . SER A 1 191 ? 9.115 -11.671 -7.511 1.00 76.44 191 SER A N 1
ATOM 1509 C CA . SER A 1 191 ? 7.716 -11.252 -7.359 1.00 76.44 191 SER A CA 1
ATOM 1510 C C . SER A 1 191 ? 6.831 -12.353 -6.762 1.00 76.44 191 SER A C 1
ATOM 1512 O O . SER A 1 191 ? 5.851 -12.056 -6.080 1.00 76.44 191 SER A O 1
ATOM 1514 N N . ARG A 1 192 ? 7.120 -13.634 -7.031 1.00 78.94 192 ARG A N 1
ATOM 1515 C CA . ARG A 1 192 ? 6.433 -14.775 -6.402 1.00 78.94 192 ARG A CA 1
ATOM 1516 C C . ARG A 1 192 ? 6.804 -14.893 -4.921 1.00 78.94 192 ARG A C 1
ATOM 1518 O O . ARG A 1 192 ? 5.888 -14.996 -4.110 1.00 78.94 192 ARG A O 1
ATOM 1525 N N . ARG A 1 193 ? 8.094 -14.790 -4.570 1.00 79.00 193 ARG A N 1
ATOM 1526 C CA . ARG A 1 193 ? 8.561 -14.792 -3.168 1.00 79.00 193 ARG A CA 1
ATOM 1527 C C . ARG A 1 193 ? 7.912 -13.681 -2.353 1.00 79.00 193 ARG A C 1
ATOM 1529 O O . ARG A 1 193 ? 7.204 -13.976 -1.402 1.00 79.00 193 ARG A O 1
ATOM 1536 N N . TYR A 1 194 ? 7.992 -12.439 -2.826 1.00 77.12 194 TYR A N 1
ATOM 1537 C CA . TYR A 1 194 ? 7.373 -11.303 -2.139 1.00 77.12 194 TYR A CA 1
ATOM 1538 C C . TYR A 1 194 ? 5.856 -11.488 -1.934 1.00 77.12 194 TYR A C 1
ATOM 1540 O O . TYR A 1 194 ? 5.327 -11.226 -0.859 1.00 77.12 194 TYR A O 1
ATOM 1548 N N . ARG A 1 195 ? 5.133 -12.010 -2.939 1.00 78.62 195 ARG A N 1
ATOM 1549 C CA . ARG A 1 195 ? 3.701 -12.343 -2.793 1.00 78.62 195 ARG A CA 1
ATOM 1550 C C . ARG A 1 195 ? 3.447 -13.462 -1.781 1.00 78.62 195 ARG A C 1
ATOM 1552 O O . ARG A 1 195 ? 2.379 -13.496 -1.175 1.00 78.62 195 ARG A O 1
ATOM 1559 N N . SER A 1 196 ? 4.367 -14.410 -1.644 1.00 79.81 196 SER A N 1
ATOM 1560 C CA . SER A 1 196 ? 4.298 -15.448 -0.615 1.00 79.81 196 SER A CA 1
ATOM 1561 C C . SER A 1 196 ? 4.487 -14.845 0.775 1.00 79.81 196 SER A C 1
ATOM 1563 O O . SER A 1 196 ? 3.651 -15.075 1.644 1.00 79.81 196 SER A O 1
ATOM 1565 N N . ASP A 1 197 ? 5.504 -14.003 0.945 1.00 74.50 197 ASP A N 1
ATOM 1566 C CA . ASP A 1 197 ? 5.837 -13.370 2.225 1.00 74.50 197 ASP A CA 1
ATOM 1567 C C . ASP A 1 197 ? 4.702 -12.459 2.705 1.00 74.50 197 ASP A C 1
ATOM 1569 O O . ASP A 1 197 ? 4.265 -12.549 3.850 1.00 74.50 197 ASP A O 1
ATOM 1573 N N . VAL A 1 198 ? 4.129 -11.653 1.804 1.00 76.12 198 VAL A N 1
ATOM 1574 C CA . VAL A 1 198 ? 2.962 -10.815 2.122 1.00 76.12 198 VAL A CA 1
ATOM 1575 C C . VAL A 1 198 ? 1.765 -11.663 2.554 1.00 76.12 198 VAL A C 1
ATOM 1577 O O . VAL A 1 198 ? 1.075 -11.296 3.501 1.00 76.12 198 VAL A O 1
ATOM 1580 N N . ARG A 1 199 ? 1.511 -12.810 1.908 1.00 82.44 199 ARG A N 1
ATOM 1581 C CA . ARG A 1 199 ? 0.424 -13.717 2.317 1.00 82.44 199 ARG A CA 1
ATOM 1582 C C . ARG A 1 199 ? 0.680 -14.337 3.691 1.00 82.44 199 ARG A C 1
ATOM 1584 O O . ARG A 1 199 ? -0.268 -14.463 4.461 1.00 82.44 199 ARG A O 1
ATOM 1591 N N . ALA A 1 200 ? 1.924 -14.695 4.001 1.00 79.75 200 ALA A N 1
ATOM 1592 C CA . ALA A 1 200 ? 2.298 -15.220 5.312 1.00 79.75 200 ALA A CA 1
ATOM 1593 C C . ALA A 1 200 ? 2.085 -14.168 6.413 1.00 79.75 200 ALA A C 1
ATOM 1595 O O . ALA A 1 200 ? 1.360 -14.432 7.370 1.00 79.75 200 ALA A O 1
ATOM 1596 N N . LEU A 1 201 ? 2.589 -12.944 6.216 1.00 77.31 201 LEU A N 1
ATOM 1597 C CA . LEU A 1 201 ? 2.367 -11.818 7.134 1.00 77.31 201 LEU A CA 1
ATOM 1598 C C . LEU A 1 201 ? 0.878 -11.511 7.315 1.00 77.31 201 LEU A C 1
ATOM 1600 O O . LEU A 1 201 ? 0.413 -11.206 8.413 1.00 77.31 201 LEU A O 1
ATOM 1604 N N . GLN A 1 202 ? 0.107 -11.619 6.233 1.00 80.12 202 GLN A N 1
ATOM 1605 C CA . GLN A 1 202 ? -1.329 -11.413 6.277 1.00 80.12 202 GLN A CA 1
ATOM 1606 C C . GLN A 1 202 ? -2.036 -12.457 7.154 1.00 80.12 202 GLN A C 1
ATOM 1608 O O . GLN A 1 202 ? -2.897 -12.096 7.956 1.00 80.12 202 GLN A O 1
ATOM 1613 N N . ALA A 1 203 ? -1.652 -13.729 7.030 1.00 84.94 203 ALA A N 1
ATOM 1614 C CA . ALA A 1 203 ? -2.185 -14.808 7.854 1.00 84.94 203 ALA A CA 1
ATOM 1615 C C . ALA A 1 203 ? -1.791 -14.657 9.334 1.00 84.94 203 ALA A C 1
ATOM 1617 O O . ALA A 1 203 ? -2.628 -14.865 10.212 1.00 84.94 203 ALA A O 1
ATOM 1618 N N . GLU A 1 204 ? -0.554 -14.244 9.620 1.00 82.31 204 GLU A N 1
ATOM 1619 C CA . GLU A 1 204 ? -0.096 -13.972 10.988 1.00 82.31 204 GLU A CA 1
ATOM 1620 C C . GLU A 1 204 ? -0.874 -12.826 11.639 1.00 82.31 204 GLU A C 1
ATOM 1622 O O . GLU A 1 204 ? -1.323 -12.952 12.780 1.00 82.31 204 GLU A O 1
ATOM 1627 N N . ARG A 1 205 ? -1.106 -11.732 10.902 1.00 84.44 205 ARG A N 1
ATOM 1628 C CA . ARG A 1 205 ? -1.952 -10.626 11.366 1.00 84.44 205 ARG A CA 1
ATOM 1629 C C . ARG A 1 205 ? -3.371 -11.099 11.675 1.00 84.44 205 ARG A C 1
ATOM 1631 O O . ARG A 1 205 ? -3.917 -10.730 12.712 1.00 84.44 205 ARG A O 1
ATOM 1638 N N . ASP A 1 206 ? -3.980 -11.885 10.791 1.00 82.88 206 ASP A N 1
ATOM 1639 C CA . ASP A 1 206 ? -5.352 -12.366 10.990 1.00 82.88 206 ASP A CA 1
ATOM 1640 C C . ASP A 1 206 ? -5.449 -13.269 12.230 1.00 82.88 206 ASP A C 1
ATOM 1642 O O . ASP A 1 206 ? -6.374 -13.131 13.031 1.00 82.88 206 ASP A O 1
ATOM 1646 N N . LEU A 1 207 ? -4.442 -14.114 12.461 1.00 89.44 207 LEU A N 1
ATOM 1647 C CA . LEU A 1 207 ? -4.339 -14.923 13.674 1.00 89.44 207 LEU A CA 1
ATOM 1648 C C . LEU A 1 207 ? -4.152 -14.064 14.937 1.00 89.44 207 LEU A C 1
ATOM 1650 O O . LEU A 1 207 ? -4.774 -14.334 15.967 1.00 89.44 207 LEU A O 1
ATOM 1654 N N . ALA A 1 208 ? -3.337 -13.009 14.869 1.00 79.56 208 ALA A N 1
ATOM 1655 C CA . ALA A 1 208 ? -3.165 -12.066 15.972 1.00 79.56 208 ALA A CA 1
ATOM 1656 C C . ALA A 1 208 ? -4.467 -11.310 16.293 1.00 79.56 208 ALA A C 1
ATOM 1658 O O . ALA A 1 208 ? -4.814 -11.163 17.464 1.00 79.56 208 ALA A O 1
ATOM 1659 N N . LEU A 1 209 ? -5.220 -10.892 15.271 1.00 84.62 209 LEU A N 1
ATOM 1660 C CA . LEU A 1 209 ? -6.526 -10.247 15.432 1.00 84.62 209 LEU A CA 1
ATOM 1661 C C . LEU A 1 209 ? -7.536 -11.160 16.131 1.00 84.62 209 LEU A C 1
ATOM 1663 O O . LEU A 1 209 ? -8.225 -10.716 17.048 1.00 84.62 209 LEU A O 1
ATOM 1667 N N . GLU A 1 210 ? -7.614 -12.432 15.742 1.00 92.69 210 GLU A N 1
ATOM 1668 C CA . GLU A 1 210 ? -8.491 -13.393 16.420 1.00 92.69 210 GLU A CA 1
ATOM 1669 C C . GLU A 1 210 ? -8.071 -13.619 17.878 1.00 92.69 210 GLU A C 1
ATOM 1671 O O . GLU A 1 210 ? -8.924 -13.675 18.767 1.00 92.69 210 GLU A O 1
ATOM 1676 N N . LYS A 1 211 ? -6.763 -13.648 18.163 1.00 89.62 211 LYS A N 1
ATOM 1677 C CA . LYS A 1 211 ? -6.261 -13.726 19.541 1.00 89.62 211 LYS A CA 1
ATOM 1678 C C . LYS A 1 211 ? -6.651 -12.500 20.372 1.00 89.62 211 LYS A C 1
ATOM 1680 O O . LYS A 1 211 ? -7.048 -12.661 21.523 1.00 89.62 211 LYS A O 1
ATOM 1685 N N . VAL A 1 212 ? -6.578 -11.294 19.806 1.00 85.31 212 VAL A N 1
ATOM 1686 C CA . VAL A 1 212 ? -7.015 -10.062 20.487 1.00 85.31 212 VAL A CA 1
ATOM 1687 C C . VAL A 1 212 ? -8.506 -10.126 20.812 1.00 85.31 212 VAL A C 1
ATOM 1689 O O . VAL A 1 212 ? -8.876 -9.908 21.962 1.00 85.31 212 VAL A O 1
ATOM 1692 N N . LYS A 1 213 ? -9.353 -10.511 19.850 1.00 90.06 213 LYS A N 1
ATOM 1693 C CA . LYS A 1 213 ? -10.800 -10.662 20.081 1.00 90.06 213 LYS A CA 1
ATOM 1694 C C . LYS A 1 213 ? -11.114 -11.673 21.185 1.00 90.06 213 LYS A C 1
ATOM 1696 O O . LYS A 1 213 ? -12.012 -11.439 21.992 1.00 90.06 213 LYS A O 1
ATOM 1701 N N . ALA A 1 214 ? -10.390 -12.793 21.226 1.00 89.62 214 ALA A N 1
ATOM 1702 C CA . ALA A 1 214 ? -10.550 -13.793 22.279 1.00 89.62 214 ALA A CA 1
ATOM 1703 C C . ALA A 1 214 ? -10.205 -13.212 23.661 1.00 89.62 214 ALA A C 1
ATOM 1705 O O . ALA A 1 214 ? -11.011 -13.310 24.582 1.00 89.62 214 ALA A O 1
ATOM 1706 N N . LEU A 1 215 ? -9.066 -12.521 23.781 1.00 84.69 215 LEU A N 1
ATOM 1707 C CA . LEU A 1 215 ? -8.645 -11.885 25.033 1.00 84.69 215 LEU A CA 1
ATOM 1708 C C . LEU A 1 215 ? -9.593 -10.761 25.479 1.00 84.69 215 LEU A C 1
ATOM 1710 O O . LEU A 1 215 ? -9.853 -10.609 26.670 1.00 84.69 215 LEU A O 1
ATOM 1714 N N . GLU A 1 216 ? -10.142 -9.979 24.547 1.00 86.69 216 GLU A N 1
ATOM 1715 C CA . GLU A 1 216 ? -11.151 -8.960 24.856 1.00 86.69 216 GLU A CA 1
ATOM 1716 C C . GLU A 1 216 ? -12.437 -9.578 25.414 1.00 86.69 216 GLU A C 1
ATOM 1718 O O . GLU A 1 216 ? -13.007 -9.056 26.375 1.00 86.69 216 GLU A O 1
ATOM 1723 N N . LYS A 1 217 ? -12.872 -10.712 24.856 1.00 91.25 217 LYS A N 1
ATOM 1724 C CA . LYS A 1 217 ? -14.025 -11.459 25.365 1.00 91.25 217 LYS A CA 1
ATOM 1725 C C . LYS A 1 217 ? -13.762 -12.011 26.767 1.00 91.25 217 LYS A C 1
ATOM 1727 O O . LYS A 1 217 ? -14.618 -11.859 27.638 1.00 91.25 217 LYS A O 1
ATOM 1732 N N . ASP A 1 218 ? -12.585 -12.584 27.003 1.00 85.12 218 ASP A N 1
ATOM 1733 C CA . ASP A 1 218 ? -12.197 -13.101 28.319 1.00 85.12 218 ASP A CA 1
ATOM 1734 C C . ASP A 1 218 ? -12.137 -11.975 29.364 1.00 85.12 218 ASP A C 1
ATOM 1736 O O . ASP A 1 218 ? -12.641 -12.133 30.478 1.00 85.12 218 ASP A O 1
ATOM 1740 N N . LEU A 1 219 ? -11.605 -10.801 28.999 1.00 82.75 219 LEU A N 1
ATOM 1741 C CA . LEU A 1 219 ? -11.618 -9.608 29.854 1.00 82.75 219 LEU A CA 1
ATOM 1742 C C . LEU A 1 219 ? -13.038 -9.163 30.199 1.00 82.75 219 LEU A C 1
ATOM 1744 O O . LEU A 1 219 ? -13.317 -8.873 31.361 1.00 82.75 219 LEU A O 1
ATOM 1748 N N . GLN A 1 220 ? -13.940 -9.114 29.217 1.00 86.25 220 GLN A N 1
ATOM 1749 C CA . GLN A 1 220 ? -15.342 -8.767 29.453 1.00 86.25 220 GLN A CA 1
ATOM 1750 C C . GLN A 1 220 ? -16.027 -9.786 30.369 1.00 86.25 220 GLN A C 1
ATOM 1752 O O . GLN A 1 220 ? -16.745 -9.396 31.290 1.00 86.25 220 GLN A O 1
ATOM 1757 N N . GLU A 1 221 ? -15.781 -11.082 30.165 1.00 84.00 221 GLU A N 1
ATOM 1758 C CA . GLU A 1 221 ? -16.334 -12.142 31.008 1.00 84.00 221 GLU A CA 1
ATOM 1759 C C . GLU A 1 221 ? -15.800 -12.059 32.444 1.00 84.00 221 GLU A C 1
ATOM 1761 O O . GLU A 1 221 ? -16.574 -12.182 33.395 1.00 84.00 221 GLU A O 1
ATOM 1766 N N . MET A 1 222 ? -14.503 -11.797 32.623 1.00 77.38 222 MET A N 1
ATOM 1767 C CA . MET A 1 222 ? -13.901 -11.570 33.939 1.00 77.38 222 MET A CA 1
ATOM 1768 C C . MET A 1 222 ? -14.472 -10.320 34.607 1.00 77.38 222 MET A C 1
ATOM 1770 O O . MET A 1 222 ? -14.861 -10.377 35.770 1.00 77.38 222 MET A O 1
ATOM 1774 N N . HIS A 1 223 ? -14.596 -9.211 33.874 1.00 78.25 223 HIS A N 1
ATOM 1775 C CA . HIS A 1 223 ? -15.181 -7.973 34.386 1.00 78.25 223 HIS A CA 1
ATOM 1776 C C . HIS A 1 223 ? -16.636 -8.182 34.828 1.00 78.25 223 HIS A C 1
ATOM 1778 O O . HIS A 1 223 ? -17.030 -7.742 35.907 1.00 78.25 223 HIS A O 1
ATOM 1784 N N . MET A 1 224 ? -17.418 -8.942 34.054 1.00 76.12 224 MET A N 1
ATOM 1785 C CA . MET A 1 224 ? -18.759 -9.368 34.451 1.00 76.12 224 MET A CA 1
ATOM 1786 C C . MET A 1 224 ? -18.721 -10.260 35.695 1.00 76.12 224 MET A C 1
ATOM 1788 O O . MET A 1 224 ? -19.424 -9.974 36.657 1.00 76.12 224 MET A O 1
ATOM 1792 N N . LYS A 1 225 ? -17.880 -11.299 35.749 1.00 73.81 225 LYS A N 1
ATOM 1793 C CA . LYS A 1 225 ? -17.755 -12.162 36.940 1.00 73.81 225 LYS A CA 1
ATOM 1794 C C . LYS A 1 225 ? -17.388 -11.372 38.197 1.00 73.81 225 LYS A C 1
ATOM 1796 O O . LYS A 1 225 ? -17.899 -11.705 39.259 1.00 73.81 225 LYS A O 1
ATOM 1801 N N . VAL A 1 226 ? -16.559 -10.336 38.078 1.00 66.12 226 VAL A N 1
ATOM 1802 C CA . VAL A 1 226 ? -16.187 -9.433 39.180 1.00 66.12 226 VAL A CA 1
ATOM 1803 C C . VAL A 1 226 ? -17.370 -8.573 39.628 1.00 66.12 226 VAL A C 1
ATOM 1805 O O . VAL A 1 226 ? -17.603 -8.443 40.826 1.00 66.12 226 VAL A O 1
ATOM 1808 N N . ILE A 1 227 ? -18.154 -8.035 38.691 1.00 63.00 227 ILE A N 1
ATOM 1809 C CA . ILE A 1 227 ? -19.356 -7.246 39.005 1.00 63.00 227 ILE A CA 1
ATOM 1810 C C . ILE A 1 227 ? -20.453 -8.118 39.641 1.00 63.00 22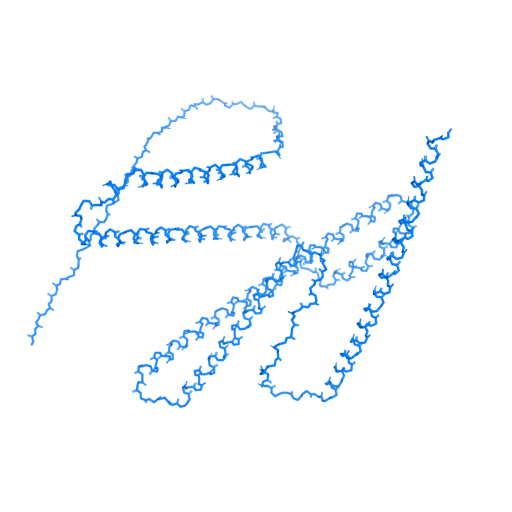7 ILE A C 1
ATOM 1812 O O . ILE A 1 227 ? -21.122 -7.679 40.573 1.00 63.00 227 ILE A O 1
ATOM 1816 N N . TRP A 1 228 ? -20.625 -9.358 39.171 1.00 56.38 228 TRP A N 1
ATOM 1817 C CA . TRP A 1 228 ? -21.677 -10.275 39.631 1.00 56.38 228 TRP A CA 1
ATOM 1818 C C . TRP A 1 228 ? -21.301 -11.092 40.881 1.00 56.38 228 TRP A C 1
ATOM 1820 O O . TRP A 1 228 ? -22.193 -11.552 41.590 1.00 56.38 228 TRP A O 1
ATOM 1830 N N . LYS A 1 229 ? -20.007 -11.276 41.185 1.00 56.47 229 LYS A N 1
ATOM 1831 C CA . LYS A 1 229 ? -19.509 -11.892 42.431 1.00 56.47 229 LYS A CA 1
ATOM 1832 C C . LYS A 1 229 ? -18.965 -10.810 43.363 1.00 56.47 229 LYS A C 1
ATOM 1834 O O . LYS A 1 229 ? -17.774 -10.752 43.662 1.00 56.47 229 LYS A O 1
ATOM 1839 N N . SER A 1 230 ? -19.852 -9.923 43.792 1.00 50.19 230 SER A N 1
ATOM 1840 C CA . SER A 1 230 ? -19.563 -8.816 44.698 1.00 50.19 230 SER A CA 1
ATOM 1841 C C . SER A 1 230 ? -19.241 -9.305 46.119 1.00 50.19 230 SER A C 1
ATOM 1843 O O . SER A 1 230 ? -20.088 -9.181 46.988 1.00 50.19 230 SER A O 1
ATOM 1845 N N . GLU A 1 231 ? -18.066 -9.898 46.355 1.00 49.75 231 GLU A N 1
ATOM 1846 C CA . GLU A 1 231 ? -17.439 -10.050 47.688 1.00 49.75 231 GLU A CA 1
ATOM 1847 C C . GLU A 1 231 ? -16.128 -10.840 47.579 1.00 49.75 231 GLU A C 1
ATOM 1849 O O . GLU A 1 231 ? -16.024 -11.998 47.965 1.00 49.75 231 GLU A O 1
ATOM 1854 N N . SER A 1 232 ? -15.119 -10.228 46.964 1.00 52.34 232 SER A N 1
ATOM 1855 C CA . SER A 1 232 ? -13.687 -10.351 47.287 1.00 52.34 232 SER A CA 1
ATOM 1856 C C . SER A 1 232 ? -12.882 -10.026 46.037 1.00 52.34 232 SER A C 1
ATOM 1858 O O . SER A 1 232 ? -12.762 -10.813 45.101 1.00 52.34 232 SER A O 1
ATOM 1860 N N . TRP A 1 233 ? -12.276 -8.842 46.040 1.00 56.00 233 TRP A N 1
ATOM 1861 C CA . TRP A 1 233 ? -11.113 -8.568 45.208 1.00 56.00 233 TRP A CA 1
ATOM 1862 C C . TRP A 1 233 ? -9.961 -9.407 45.764 1.00 56.00 233 TRP A C 1
ATOM 1864 O O . TRP A 1 233 ? -9.098 -8.905 46.479 1.00 56.00 233 TRP A O 1
ATOM 1874 N N . THR A 1 234 ? -9.986 -10.722 45.542 1.00 61.66 234 THR A N 1
ATOM 1875 C CA . THR A 1 234 ? -8.829 -11.553 45.867 1.00 61.66 234 THR A CA 1
ATOM 1876 C C . THR A 1 234 ? -7.657 -11.047 45.021 1.00 61.66 234 THR A C 1
ATOM 1878 O O . THR A 1 234 ? -7.859 -10.865 43.817 1.00 61.66 234 THR A O 1
ATOM 1881 N N . PRO A 1 235 ? -6.459 -10.834 45.596 1.00 65.19 235 PRO A N 1
ATOM 1882 C CA . PRO A 1 235 ? -5.275 -10.341 44.880 1.00 65.19 235 PRO A CA 1
ATOM 1883 C C . PRO A 1 235 ? -5.025 -11.076 43.557 1.00 65.19 235 PRO A C 1
ATOM 1885 O O . PRO A 1 235 ? -4.731 -10.459 42.544 1.00 65.19 235 PRO A O 1
ATOM 1888 N N . THR A 1 236 ? -5.328 -12.375 43.532 1.00 70.69 236 THR A N 1
ATOM 1889 C CA . THR A 1 236 ? -5.265 -13.247 42.356 1.00 70.69 236 THR A CA 1
ATOM 1890 C C . THR A 1 236 ? -6.054 -12.730 41.149 1.00 70.69 236 THR A C 1
ATOM 1892 O O . THR A 1 236 ? -5.590 -12.870 40.026 1.00 70.69 236 THR A O 1
ATOM 1895 N N . VAL A 1 237 ? -7.227 -12.119 41.354 1.00 68.50 237 VAL A N 1
ATOM 1896 C CA . VAL A 1 237 ? -8.074 -11.592 40.267 1.00 68.50 237 VAL A CA 1
ATOM 1897 C C . VAL A 1 237 ? -7.479 -10.309 39.690 1.00 68.50 237 VAL A C 1
ATOM 1899 O O . VAL A 1 237 ? -7.473 -10.131 38.472 1.00 68.50 237 VAL A O 1
ATOM 1902 N N . VAL A 1 238 ? -6.930 -9.448 40.551 1.00 75.00 238 VAL A N 1
ATOM 1903 C CA . VAL A 1 238 ? -6.214 -8.229 40.145 1.00 75.00 238 VAL A CA 1
ATOM 1904 C C . VAL A 1 238 ? -4.944 -8.593 39.377 1.00 75.00 238 VAL A C 1
ATOM 1906 O O . VAL A 1 238 ? -4.714 -8.042 38.304 1.00 75.00 238 VAL A O 1
ATOM 1909 N N . ASP A 1 239 ? -4.190 -9.583 39.855 1.00 73.88 239 ASP A N 1
ATOM 1910 C CA . ASP A 1 239 ? -2.978 -10.073 39.196 1.00 73.88 239 ASP A CA 1
ATOM 1911 C C . ASP A 1 239 ? -3.291 -10.691 37.826 1.00 73.88 239 ASP A C 1
ATOM 1913 O O . ASP A 1 239 ? -2.629 -10.369 36.840 1.00 73.88 239 ASP A O 1
ATOM 1917 N N . THR A 1 240 ? -4.355 -11.500 37.711 1.00 75.44 240 THR A N 1
ATOM 1918 C CA . THR A 1 240 ? -4.785 -12.025 36.402 1.00 75.44 240 THR A CA 1
ATOM 1919 C C . THR A 1 240 ? -5.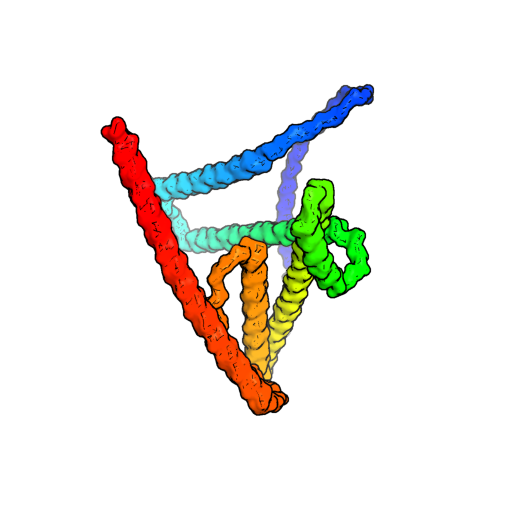285 -10.933 35.460 1.00 75.44 240 THR A C 1
ATOM 1921 O O . THR A 1 240 ? -4.989 -10.981 34.270 1.00 75.44 240 THR A O 1
ATOM 1924 N N . LEU A 1 241 ? -6.000 -9.917 35.954 1.00 72.31 241 LEU A N 1
ATOM 1925 C CA . LEU A 1 241 ? -6.428 -8.781 35.130 1.00 72.31 241 LEU A CA 1
ATOM 1926 C C . LEU A 1 241 ? -5.230 -7.970 34.631 1.00 72.31 241 LEU A C 1
ATOM 1928 O O . LEU A 1 241 ? -5.204 -7.563 33.467 1.00 72.31 241 LEU A O 1
ATOM 1932 N N . GLN A 1 242 ? -4.228 -7.766 35.485 1.00 81.75 242 GLN A N 1
ATOM 1933 C CA . GLN A 1 242 ? -2.995 -7.081 35.121 1.00 81.75 242 GLN A CA 1
ATOM 1934 C C . GLN A 1 242 ? -2.201 -7.887 34.089 1.00 81.75 242 GLN A C 1
ATOM 1936 O O . GLN A 1 242 ? -1.760 -7.328 33.085 1.00 81.75 242 GLN A O 1
ATOM 1941 N N . GLN A 1 243 ? -2.074 -9.201 34.285 1.00 82.31 243 GLN A N 1
ATOM 1942 C CA . GLN A 1 243 ? -1.410 -10.091 33.338 1.00 82.31 243 GLN A CA 1
ATOM 1943 C C . GLN A 1 243 ? -2.095 -10.058 31.967 1.00 82.31 243 GLN A C 1
ATOM 1945 O O . GLN A 1 243 ? -1.436 -9.811 30.959 1.00 82.31 243 GLN A O 1
ATOM 1950 N N . VAL A 1 244 ? -3.419 -10.219 31.919 1.00 73.62 244 VAL A N 1
ATOM 1951 C CA . VAL A 1 244 ? -4.177 -10.200 30.657 1.00 73.62 244 VAL A CA 1
ATOM 1952 C C . VAL A 1 244 ? -4.098 -8.825 29.981 1.00 73.62 244 VAL A C 1
ATOM 1954 O O . VAL A 1 244 ? -3.997 -8.733 28.758 1.00 73.62 244 VAL A O 1
ATOM 1957 N N . THR A 1 245 ? -4.070 -7.739 30.758 1.00 79.00 245 THR A N 1
ATOM 1958 C CA . THR A 1 245 ? -3.875 -6.379 30.229 1.00 79.00 245 THR A CA 1
ATOM 1959 C C . THR A 1 245 ? -2.492 -6.207 29.601 1.00 79.00 245 THR A C 1
ATOM 1961 O O . THR A 1 245 ? -2.374 -5.630 28.517 1.00 79.00 245 THR A O 1
ATOM 1964 N N . ASN A 1 246 ? -1.450 -6.737 30.242 1.00 84.94 246 ASN A N 1
ATOM 1965 C CA . ASN A 1 246 ? -0.088 -6.699 29.720 1.00 84.94 246 ASN A CA 1
ATOM 1966 C C . ASN A 1 246 ? 0.037 -7.543 28.444 1.00 84.94 246 ASN A C 1
ATOM 1968 O O . ASN A 1 246 ? 0.570 -7.066 27.444 1.00 84.94 246 ASN A O 1
ATOM 1972 N N . GLU A 1 247 ? -0.524 -8.753 28.430 1.00 83.75 247 GLU A N 1
ATOM 1973 C CA . GLU A 1 247 ? -0.543 -9.622 27.247 1.00 83.75 247 GLU A CA 1
ATOM 1974 C C . GLU A 1 247 ? -1.284 -8.975 26.067 1.00 83.75 247 GLU A C 1
ATOM 1976 O O . GLU A 1 247 ? -0.804 -9.026 24.931 1.00 83.75 247 GLU A O 1
ATOM 1981 N N . ARG A 1 248 ? -2.409 -8.294 26.332 1.00 82.69 248 ARG A N 1
ATOM 1982 C CA . ARG A 1 248 ? -3.134 -7.501 25.329 1.00 82.69 248 ARG A CA 1
ATOM 1983 C C . ARG A 1 248 ? -2.262 -6.376 24.767 1.00 82.69 248 ARG A C 1
ATOM 1985 O O . ARG A 1 248 ? -2.217 -6.198 23.554 1.00 82.69 248 ARG A O 1
ATOM 1992 N N . ASN A 1 249 ? -1.569 -5.621 25.618 1.00 85.88 249 ASN A N 1
ATOM 1993 C CA . ASN A 1 249 ? -0.717 -4.513 25.172 1.00 85.88 249 ASN A CA 1
ATOM 1994 C C . ASN A 1 249 ? 0.464 -5.004 24.320 1.00 85.88 249 ASN A C 1
ATOM 1996 O O . ASN A 1 249 ? 0.765 -4.402 23.293 1.00 85.88 249 ASN A O 1
ATOM 2000 N N . VAL A 1 250 ? 1.076 -6.133 24.688 1.00 89.00 250 VAL A N 1
ATOM 2001 C CA . VAL A 1 250 ? 2.132 -6.774 23.886 1.00 89.00 250 VAL A CA 1
ATOM 2002 C C . VAL A 1 250 ? 1.592 -7.233 22.531 1.00 89.00 250 VAL A C 1
ATOM 2004 O O . VAL A 1 250 ? 2.248 -7.051 21.506 1.00 89.00 250 VAL A O 1
ATOM 2007 N N . ALA A 1 251 ? 0.390 -7.813 22.496 1.00 78.50 251 ALA A N 1
ATOM 2008 C CA . ALA A 1 251 ? -0.246 -8.215 21.244 1.00 78.50 251 ALA A CA 1
ATOM 2009 C C . ALA A 1 251 ? -0.564 -7.011 20.341 1.00 78.50 251 ALA A C 1
ATOM 2011 O O . ALA A 1 251 ? -0.338 -7.086 19.135 1.00 78.50 251 ALA A O 1
ATOM 2012 N N . LEU A 1 252 ? -1.028 -5.896 20.916 1.00 78.81 252 LEU A N 1
ATOM 2013 C CA . LEU A 1 252 ? -1.258 -4.646 20.185 1.00 78.81 252 LEU A CA 1
ATOM 2014 C C . LEU A 1 252 ? 0.041 -4.053 19.628 1.00 78.81 252 LEU A C 1
ATOM 2016 O O . LEU A 1 252 ? 0.053 -3.632 18.476 1.00 78.81 252 LEU A O 1
ATOM 2020 N N . GLY A 1 253 ? 1.135 -4.083 20.396 1.00 86.81 253 GLY A N 1
ATOM 2021 C CA . GLY A 1 253 ? 2.458 -3.664 19.919 1.00 86.81 253 GLY A CA 1
ATOM 2022 C C . GLY A 1 253 ? 2.914 -4.473 18.703 1.00 86.81 253 GLY A C 1
ATOM 2023 O O . GLY A 1 253 ? 3.236 -3.903 17.666 1.00 86.81 253 GLY A O 1
ATOM 2024 N N . LYS A 1 254 ? 2.817 -5.806 18.770 1.00 83.75 254 LYS A N 1
ATOM 2025 C CA . LYS A 1 254 ? 3.133 -6.686 17.628 1.00 83.75 254 LYS A CA 1
ATOM 2026 C C . LYS A 1 254 ? 2.243 -6.431 16.416 1.00 83.75 254 LYS A C 1
ATOM 2028 O O . LYS A 1 254 ? 2.698 -6.511 15.280 1.00 83.75 254 LYS A O 1
ATOM 2033 N N . LEU A 1 255 ? 0.963 -6.145 16.642 1.00 78.81 255 LEU A N 1
ATOM 2034 C CA . LEU A 1 255 ? 0.035 -5.829 15.563 1.00 78.81 255 LEU A CA 1
ATOM 2035 C C . LEU A 1 255 ? 0.420 -4.517 14.871 1.00 78.81 255 LEU A C 1
ATOM 2037 O O . LEU A 1 255 ? 0.397 -4.459 13.643 1.00 78.81 255 LEU A O 1
ATOM 2041 N N . GLN A 1 256 ? 0.828 -3.508 15.643 1.00 84.75 256 GLN A N 1
ATOM 2042 C CA . GLN A 1 256 ? 1.350 -2.247 15.125 1.00 84.75 256 GLN A CA 1
ATOM 2043 C C . GLN A 1 256 ? 2.639 -2.468 14.316 1.00 84.75 256 GLN A C 1
ATOM 2045 O O . GLN A 1 256 ? 2.721 -2.014 13.181 1.00 84.75 256 GLN A O 1
ATOM 2050 N N . GLU A 1 257 ? 3.592 -3.250 14.830 1.00 81.44 257 GLU A N 1
ATOM 2051 C CA . GLU A 1 257 ? 4.834 -3.596 14.119 1.00 81.44 257 GLU A CA 1
ATOM 2052 C C . GLU A 1 257 ? 4.570 -4.316 12.789 1.00 81.44 257 GLU A C 1
ATOM 2054 O O . GLU A 1 257 ? 5.180 -4.001 11.763 1.00 81.44 257 GLU A O 1
ATOM 2059 N N . LEU A 1 258 ? 3.634 -5.271 12.777 1.00 76.38 258 LEU A N 1
ATOM 2060 C CA . LEU A 1 258 ? 3.218 -5.967 11.558 1.00 76.38 258 LEU A CA 1
ATOM 2061 C C . LEU A 1 258 ? 2.529 -5.012 10.576 1.00 76.38 258 LEU A C 1
ATOM 2063 O O . LEU A 1 258 ? 2.734 -5.111 9.366 1.00 76.38 258 LEU A O 1
ATOM 2067 N N . GLN A 1 259 ? 1.731 -4.071 11.077 1.00 78.75 259 GLN A N 1
ATOM 2068 C CA . GLN A 1 259 ? 1.063 -3.061 10.264 1.00 78.75 259 GLN A CA 1
ATOM 2069 C C . GLN A 1 259 ? 2.060 -2.074 9.640 1.00 78.75 259 GLN A C 1
ATOM 2071 O O . GLN A 1 259 ? 1.949 -1.776 8.449 1.00 78.75 259 GLN A O 1
ATOM 2076 N N . ASP A 1 260 ? 3.075 -1.653 10.390 1.00 79.25 260 ASP A N 1
ATOM 2077 C CA . ASP A 1 260 ? 4.158 -0.790 9.911 1.00 79.25 260 ASP A CA 1
ATOM 2078 C C . ASP A 1 260 ? 5.057 -1.533 8.902 1.00 79.25 260 ASP A C 1
ATOM 2080 O O . ASP A 1 260 ? 5.433 -0.990 7.857 1.00 79.25 260 ASP A O 1
ATOM 2084 N N . SER A 1 261 ? 5.317 -2.821 9.140 1.00 73.69 261 SER A N 1
ATOM 2085 C CA . SER A 1 261 ? 6.044 -3.704 8.213 1.00 73.69 261 SER A CA 1
ATOM 2086 C C . SER A 1 261 ? 5.283 -3.920 6.897 1.00 73.69 261 SER A C 1
ATOM 2088 O O . SER A 1 261 ? 5.873 -3.923 5.818 1.00 73.69 261 SER A O 1
ATOM 2090 N N . MET A 1 262 ? 3.953 -4.037 6.944 1.00 68.19 262 MET A N 1
ATOM 2091 C CA . MET A 1 262 ? 3.122 -4.081 5.735 1.00 68.19 262 MET A CA 1
ATOM 2092 C C . MET A 1 262 ? 3.074 -2.728 5.010 1.00 68.19 262 MET A C 1
ATOM 2094 O O . MET A 1 262 ? 3.083 -2.703 3.777 1.00 68.19 262 MET A O 1
ATOM 2098 N N . GLY A 1 263 ? 3.029 -1.610 5.745 1.00 65.44 263 GLY A N 1
ATOM 2099 C CA . GLY A 1 263 ? 3.038 -0.260 5.174 1.00 65.44 263 GLY A CA 1
ATOM 2100 C C . GLY A 1 263 ? 4.340 0.053 4.433 1.00 65.44 263 GLY A C 1
ATOM 2101 O O . GLY A 1 263 ? 4.320 0.550 3.306 1.00 65.44 263 GLY A O 1
ATOM 2102 N N . THR A 1 264 ? 5.476 -0.326 5.017 1.00 60.00 264 THR A N 1
ATOM 2103 C CA . THR A 1 264 ? 6.798 -0.213 4.381 1.00 60.00 264 THR A CA 1
ATOM 2104 C C . THR A 1 264 ? 6.949 -1.171 3.199 1.00 60.00 264 THR A C 1
ATOM 2106 O O . THR A 1 264 ? 7.452 -0.772 2.149 1.00 60.00 264 THR A O 1
ATOM 2109 N N . ALA A 1 265 ? 6.431 -2.399 3.293 1.00 56.22 265 ALA A N 1
ATOM 2110 C CA . ALA A 1 265 ? 6.417 -3.333 2.170 1.00 56.22 265 ALA A CA 1
ATOM 2111 C C . ALA A 1 265 ? 5.605 -2.798 0.972 1.00 56.22 265 ALA A C 1
ATOM 2113 O O . ALA A 1 265 ? 6.054 -2.953 -0.165 1.00 56.22 265 ALA A O 1
ATOM 2114 N N . HIS A 1 266 ? 4.457 -2.147 1.200 1.00 53.31 266 HIS A N 1
ATOM 2115 C CA . HIS A 1 266 ? 3.630 -1.552 0.137 1.00 53.31 266 HIS A CA 1
ATOM 2116 C C . HIS A 1 266 ? 4.299 -0.348 -0.545 1.00 53.31 266 HIS A C 1
ATOM 2118 O O . HIS A 1 266 ? 4.176 -0.189 -1.759 1.00 53.31 266 HIS A O 1
ATOM 2124 N N . ASN A 1 267 ? 5.038 0.468 0.212 1.00 49.19 267 ASN A N 1
ATOM 2125 C CA . ASN A 1 267 ? 5.723 1.651 -0.317 1.00 49.19 267 ASN A CA 1
ATOM 2126 C C . ASN A 1 267 ? 7.037 1.310 -1.044 1.00 49.19 267 ASN A C 1
ATOM 2128 O O . ASN A 1 267 ? 7.381 1.947 -2.039 1.00 49.19 267 ASN A O 1
ATOM 2132 N N . ASN A 1 268 ? 7.726 0.243 -0.633 1.00 44.53 268 ASN A N 1
ATOM 2133 C CA . ASN A 1 268 ? 8.995 -0.179 -1.236 1.00 44.53 268 ASN A CA 1
ATOM 2134 C C . ASN A 1 268 ? 8.837 -0.969 -2.550 1.00 44.53 268 ASN A C 1
ATOM 2136 O O . ASN A 1 268 ? 9.828 -1.298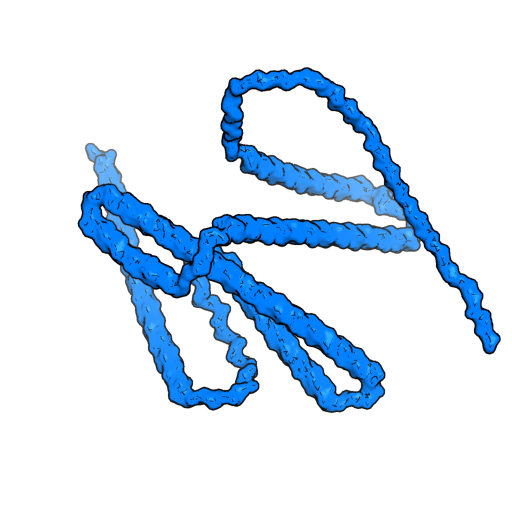 -3.200 1.00 44.53 268 ASN A O 1
ATOM 2140 N N . GLY A 1 269 ? 7.603 -1.258 -2.980 1.00 42.12 269 GLY A N 1
ATOM 2141 C CA . GLY A 1 269 ? 7.323 -1.894 -4.272 1.00 42.12 269 GLY A CA 1
ATOM 2142 C C . GLY A 1 269 ? 7.421 -0.957 -5.485 1.00 42.12 269 GLY A C 1
ATOM 2143 O O . GLY A 1 269 ? 7.443 -1.443 -6.615 1.00 42.12 269 GLY A O 1
ATOM 2144 N N . ALA A 1 270 ? 7.477 0.365 -5.274 1.00 43.66 270 ALA A N 1
ATOM 2145 C CA . ALA A 1 270 ? 7.430 1.356 -6.354 1.00 43.66 270 ALA A CA 1
ATOM 2146 C C . ALA A 1 270 ? 8.666 2.261 -6.461 1.00 43.66 270 ALA A C 1
ATOM 2148 O O . ALA A 1 270 ? 8.834 2.906 -7.494 1.00 43.66 270 ALA A O 1
ATOM 2149 N N . GLN A 1 271 ? 9.542 2.306 -5.454 1.00 36.66 271 GLN A N 1
ATOM 2150 C CA . GLN A 1 271 ? 10.602 3.311 -5.421 1.00 36.66 271 GLN A CA 1
ATOM 2151 C C . GLN A 1 271 ? 11.952 2.704 -5.043 1.00 36.66 271 GLN A C 1
ATOM 2153 O O . GLN A 1 271 ? 12.365 2.653 -3.889 1.00 36.66 271 GLN A O 1
ATOM 2158 N N . GLU A 1 272 ? 12.682 2.266 -6.065 1.00 44.47 272 GLU A N 1
ATOM 2159 C CA . GLU A 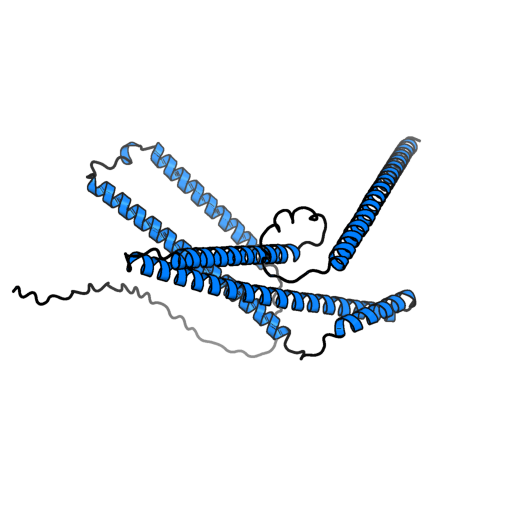1 272 ? 14.134 2.228 -5.982 1.00 44.47 272 GLU A CA 1
ATOM 2160 C C . GLU A 1 272 ? 14.622 3.681 -5.830 1.00 44.47 272 GLU A C 1
ATOM 2162 O O . GLU A 1 272 ? 14.599 4.445 -6.793 1.00 44.47 272 GLU A O 1
ATOM 2167 N N . ARG A 1 273 ? 15.042 4.050 -4.614 1.00 43.25 273 ARG A N 1
ATOM 2168 C CA . ARG A 1 273 ? 16.313 4.724 -4.278 1.00 43.25 273 ARG A CA 1
ATOM 2169 C C . ARG A 1 273 ? 16.190 5.787 -3.184 1.00 43.25 273 ARG A C 1
ATOM 2171 O O . ARG A 1 273 ? 15.393 6.713 -3.264 1.00 43.25 273 ARG A O 1
ATOM 2178 N N . THR A 1 274 ? 17.191 5.665 -2.307 1.00 40.84 274 THR A N 1
ATOM 2179 C CA . THR A 1 274 ? 17.910 6.700 -1.552 1.00 40.84 274 THR A CA 1
ATOM 2180 C C . THR A 1 274 ? 17.176 7.373 -0.397 1.00 40.84 274 THR A C 1
ATOM 2182 O O . THR A 1 274 ? 16.168 8.029 -0.587 1.00 40.84 274 THR A O 1
ATOM 2185 N N . GLU A 1 275 ? 17.813 7.254 0.775 1.00 41.78 275 GLU A N 1
ATOM 2186 C CA . GLU A 1 275 ? 17.630 8.088 1.970 1.00 41.78 275 GLU A CA 1
ATOM 2187 C C . GLU A 1 275 ? 16.435 7.765 2.867 1.00 41.78 275 GLU A C 1
ATOM 2189 O O . GLU A 1 275 ? 15.516 8.555 3.003 1.00 41.78 275 GLU A O 1
ATOM 2194 N N . GLU A 1 276 ? 16.505 6.659 3.610 1.00 36.91 276 GLU A N 1
ATOM 2195 C CA . GLU A 1 276 ? 15.829 6.619 4.916 1.00 36.91 276 GLU A CA 1
ATOM 2196 C C . GLU A 1 276 ? 16.554 5.673 5.876 1.00 36.91 276 GLU A C 1
ATOM 2198 O O . GLU A 1 276 ? 16.053 4.664 6.357 1.00 36.91 276 GLU A O 1
ATOM 2203 N N . SER A 1 277 ? 17.817 6.017 6.132 1.00 40.84 277 SER A N 1
ATOM 2204 C CA . SER A 1 277 ? 18.593 5.479 7.246 1.00 40.84 277 SER A CA 1
ATOM 2205 C C . SER A 1 277 ? 18.645 6.540 8.338 1.00 40.84 277 SER A C 1
ATOM 2207 O O . SER A 1 277 ? 19.662 7.192 8.524 1.00 40.84 277 SER A O 1
ATOM 2209 N N . GLN A 1 278 ? 17.508 6.809 8.979 1.00 42.84 278 GLN A N 1
ATOM 2210 C CA . GLN A 1 278 ? 17.418 7.547 10.243 1.00 42.84 278 GLN A CA 1
ATOM 2211 C C . GLN A 1 278 ? 15.952 7.594 10.658 1.00 42.84 278 GLN A C 1
ATOM 2213 O O . GLN A 1 278 ? 15.212 8.442 10.171 1.00 42.84 278 GLN A O 1
ATOM 2218 N N . ARG A 1 279 ? 15.555 6.671 11.544 1.00 43.41 279 ARG A N 1
ATOM 2219 C CA . ARG A 1 279 ? 14.494 6.794 12.574 1.00 43.41 279 ARG A CA 1
ATOM 2220 C C . ARG A 1 279 ? 13.883 5.437 12.918 1.00 43.41 279 ARG A C 1
ATOM 2222 O O . ARG A 1 279 ? 12.673 5.284 12.919 1.00 43.41 279 ARG A O 1
ATOM 2229 N N . ILE A 1 280 ? 14.703 4.458 13.284 1.00 39.06 280 ILE A N 1
ATOM 2230 C CA . ILE A 1 280 ? 14.230 3.429 14.210 1.00 39.06 280 ILE A CA 1
ATOM 2231 C C . ILE A 1 280 ? 15.383 3.123 15.155 1.00 39.06 280 ILE A C 1
ATOM 2233 O O . ILE A 1 280 ? 16.410 2.607 14.727 1.00 39.06 280 ILE A O 1
ATOM 2237 N N . SER A 1 281 ? 15.224 3.515 16.416 1.00 40.25 281 SER A N 1
ATOM 2238 C CA . SER A 1 281 ? 15.526 2.689 17.591 1.00 40.25 281 SER A CA 1
ATOM 2239 C C . SER A 1 281 ? 15.924 3.572 18.770 1.00 40.25 281 SER A C 1
ATOM 2241 O O . SER A 1 281 ? 17.093 3.871 19.004 1.00 40.25 281 SER A O 1
ATOM 2243 N N . SER A 1 282 ? 14.916 3.992 19.525 1.00 39.06 282 SER A N 1
ATOM 2244 C CA . SER A 1 282 ? 15.090 4.420 20.909 1.00 39.06 282 SER A CA 1
ATOM 2245 C C . SER A 1 282 ? 13.870 4.006 21.729 1.00 39.06 282 SER A C 1
ATOM 2247 O O . SER A 1 282 ? 13.251 4.863 22.333 1.00 39.06 282 SER A O 1
ATOM 2249 N N . GLU A 1 283 ? 13.474 2.727 21.697 1.00 41.53 283 GLU A N 1
ATOM 2250 C CA . GLU A 1 283 ? 12.576 2.139 22.715 1.00 41.53 283 GLU A CA 1
ATOM 2251 C C . GLU A 1 283 ? 12.456 0.612 22.547 1.00 41.53 283 GLU A C 1
ATOM 2253 O O . GLU A 1 283 ? 11.399 0.048 22.305 1.00 41.53 283 GLU A O 1
ATOM 2258 N N . ALA A 1 284 ? 13.588 -0.086 22.671 1.00 43.59 284 ALA A N 1
ATOM 2259 C CA . ALA A 1 284 ? 13.618 -1.517 22.992 1.00 43.59 284 ALA A CA 1
ATOM 2260 C C . ALA A 1 284 ? 14.324 -1.717 24.344 1.00 43.59 284 ALA A C 1
ATOM 2262 O O . ALA A 1 284 ? 15.220 -2.543 24.502 1.00 43.59 284 ALA A O 1
ATOM 2263 N N . GLN A 1 285 ? 13.950 -0.890 25.321 1.00 45.53 285 GLN A N 1
ATOM 2264 C CA . GLN A 1 285 ? 14.294 -1.058 26.727 1.00 45.53 285 GLN A CA 1
ATOM 2265 C C . GLN A 1 285 ? 12.989 -1.179 27.503 1.00 45.53 285 GLN A C 1
ATOM 2267 O O . GLN A 1 285 ? 12.434 -0.174 27.916 1.00 45.53 285 GLN A O 1
ATOM 2272 N N . THR A 1 286 ? 12.492 -2.409 27.620 1.00 43.91 286 THR A N 1
ATOM 2273 C CA . THR A 1 286 ? 12.203 -3.118 28.881 1.00 43.91 286 THR A CA 1
ATOM 2274 C C . THR A 1 286 ? 11.414 -4.389 28.556 1.00 43.91 286 THR A C 1
ATOM 2276 O O . THR A 1 286 ? 10.509 -4.365 27.731 1.00 43.91 286 THR A O 1
ATOM 2279 N N . ASP A 1 287 ? 11.771 -5.475 29.242 1.00 36.03 287 ASP A N 1
ATOM 2280 C CA . ASP A 1 287 ? 10.993 -6.711 29.411 1.00 36.03 287 ASP A CA 1
ATOM 2281 C C . ASP A 1 287 ? 11.180 -7.848 28.396 1.00 36.03 287 ASP A C 1
ATOM 2283 O O . ASP A 1 287 ? 10.239 -8.411 27.843 1.00 36.03 287 ASP A O 1
ATOM 2287 N N . PHE A 1 288 ? 12.428 -8.317 28.302 1.00 33.62 288 PHE A N 1
ATOM 2288 C CA . PHE A 1 288 ? 12.702 -9.753 28.188 1.00 33.62 288 PHE A CA 1
ATOM 2289 C C . PHE A 1 288 ? 13.080 -10.295 29.578 1.00 33.62 288 PHE A C 1
ATOM 2291 O O . PHE A 1 288 ? 14.247 -10.544 29.876 1.00 33.62 288 PHE A O 1
ATOM 2298 N N . ILE A 1 289 ? 12.093 -10.442 30.468 1.00 46.91 289 ILE A N 1
ATOM 2299 C CA . ILE A 1 289 ? 12.249 -11.295 31.653 1.00 46.91 289 ILE A CA 1
ATOM 2300 C C . ILE A 1 289 ? 11.972 -12.725 31.187 1.00 46.91 289 ILE A C 1
ATOM 2302 O O . ILE A 1 289 ? 10.832 -13.168 31.086 1.00 46.91 289 ILE A O 1
ATOM 2306 N N . GLY A 1 290 ? 13.050 -13.414 30.828 1.00 32.72 290 GLY A N 1
ATOM 2307 C CA . GLY A 1 290 ? 13.047 -14.787 30.339 1.00 32.72 290 GLY A CA 1
ATOM 2308 C C . GLY A 1 290 ? 14.459 -15.351 30.384 1.00 32.72 290 GLY A C 1
ATOM 2309 O O . GLY A 1 290 ? 15.116 -15.483 29.358 1.00 32.72 290 GLY A O 1
ATOM 2310 N N . GLU A 1 291 ? 14.918 -15.591 31.608 1.00 43.91 291 GLU A N 1
ATOM 2311 C CA . GLU A 1 291 ? 16.140 -16.270 32.048 1.00 43.91 291 GLU A CA 1
ATOM 2312 C C . GLU A 1 291 ? 16.783 -17.212 31.001 1.00 43.91 291 GLU A C 1
ATOM 2314 O O . GLU A 1 291 ? 16.480 -18.401 30.923 1.00 43.91 291 GLU A O 1
ATOM 2319 N N . LYS A 1 292 ? 17.728 -16.694 30.208 1.00 41.97 292 LYS A N 1
ATOM 2320 C CA . LYS A 1 292 ? 18.811 -17.487 29.612 1.00 41.97 292 LYS A CA 1
ATOM 2321 C C . LYS A 1 292 ? 20.093 -16.669 29.672 1.00 41.97 292 LYS A C 1
ATOM 2323 O O . LYS A 1 292 ? 20.178 -15.594 29.089 1.00 41.97 292 LYS A O 1
ATOM 2328 N N . PHE A 1 293 ? 21.061 -17.181 30.429 1.00 46.44 293 PHE A N 1
ATOM 2329 C CA . PHE A 1 293 ? 22.424 -16.666 30.526 1.00 46.44 293 PHE A CA 1
ATOM 2330 C C . PHE A 1 293 ? 22.983 -16.428 29.115 1.00 46.44 293 PHE A C 1
ATOM 2332 O O . PHE A 1 293 ? 23.216 -17.378 28.372 1.00 46.44 293 PHE A O 1
ATOM 2339 N N . VAL A 1 294 ? 23.157 -15.161 28.735 1.00 55.22 294 VAL A N 1
ATOM 2340 C CA . VAL A 1 294 ? 23.928 -14.791 27.545 1.00 55.22 294 VAL A CA 1
ATOM 2341 C C . VAL A 1 294 ? 25.391 -14.792 27.970 1.00 55.22 294 VAL A C 1
ATOM 2343 O O . VAL A 1 294 ? 25.764 -14.046 28.880 1.00 55.22 294 VAL A O 1
ATOM 2346 N N . ASP A 1 295 ? 26.202 -15.649 27.350 1.00 60.19 295 ASP A N 1
ATOM 2347 C CA . ASP A 1 295 ? 27.622 -15.754 27.670 1.00 60.19 295 ASP A CA 1
ATOM 2348 C C . ASP A 1 295 ? 28.318 -14.397 27.503 1.00 60.19 295 ASP A C 1
ATOM 2350 O O . ASP A 1 295 ? 28.140 -13.668 26.521 1.00 60.19 295 ASP A O 1
ATOM 2354 N N . ARG A 1 296 ? 29.118 -14.040 28.514 1.00 61.53 296 ARG A N 1
ATOM 2355 C CA . ARG A 1 296 ? 29.795 -12.738 28.626 1.00 61.53 296 ARG A CA 1
ATOM 2356 C C . ARG A 1 296 ? 30.730 -12.467 27.443 1.00 61.53 296 ARG A C 1
ATOM 2358 O O . ARG A 1 296 ? 30.944 -11.307 27.090 1.00 61.53 296 ARG A O 1
ATOM 2365 N N . ASP A 1 297 ? 31.233 -13.535 26.832 1.00 65.75 297 ASP A N 1
ATOM 2366 C CA . ASP A 1 297 ? 32.117 -13.498 25.671 1.00 65.75 297 ASP A CA 1
ATOM 2367 C C . ASP A 1 297 ? 31.350 -13.150 24.387 1.00 65.75 297 ASP A C 1
ATOM 2369 O O . ASP A 1 297 ? 31.795 -12.286 23.635 1.00 65.75 297 ASP A O 1
ATOM 2373 N N . SER A 1 298 ? 30.129 -13.663 24.202 1.00 67.12 298 SER A N 1
ATOM 2374 C CA . SER A 1 298 ? 29.263 -13.297 23.068 1.00 67.12 298 SER A CA 1
ATOM 2375 C C . SER A 1 298 ? 28.834 -11.825 23.113 1.00 67.12 298 SER A C 1
ATOM 2377 O O . SER A 1 298 ? 28.740 -11.157 22.084 1.00 67.12 298 SER A O 1
ATOM 2379 N N . LEU A 1 299 ? 28.627 -11.275 24.316 1.00 70.69 299 LEU A N 1
ATOM 2380 C CA . LEU A 1 299 ? 28.363 -9.841 24.500 1.00 70.69 299 LEU A CA 1
ATOM 2381 C C . LEU A 1 299 ? 29.588 -8.965 24.233 1.00 70.69 299 LEU A C 1
ATOM 2383 O O . LEU A 1 299 ? 29.434 -7.777 23.950 1.00 70.69 299 LEU A O 1
ATOM 2387 N N . LYS A 1 300 ? 30.799 -9.506 24.381 1.00 79.31 300 LYS A N 1
ATOM 2388 C CA . LYS A 1 300 ? 32.032 -8.789 24.060 1.00 79.31 300 LYS A CA 1
ATOM 2389 C C . LYS A 1 300 ? 32.274 -8.793 22.553 1.00 79.31 300 LYS A C 1
ATOM 2391 O O . LYS A 1 300 ? 32.482 -7.725 21.996 1.00 79.31 300 LYS A O 1
ATOM 2396 N N . GLU A 1 301 ? 32.124 -9.941 21.897 1.00 80.62 301 GLU A N 1
ATOM 2397 C CA . GLU A 1 301 ? 32.233 -10.065 20.438 1.00 80.62 301 GLU A CA 1
ATOM 2398 C C . GLU A 1 301 ? 31.248 -9.153 19.705 1.00 80.62 301 GLU A C 1
ATOM 2400 O O . GLU A 1 301 ? 31.633 -8.452 18.772 1.00 80.62 301 GLU A O 1
ATOM 2405 N N . LEU A 1 302 ? 29.996 -9.084 20.170 1.00 79.00 302 LEU A N 1
ATOM 2406 C CA . LEU A 1 302 ? 29.005 -8.180 19.591 1.00 79.00 302 LEU A CA 1
ATOM 2407 C C . LEU A 1 302 ? 29.406 -6.705 19.756 1.00 79.00 302 LEU A C 1
ATOM 2409 O O . LEU A 1 302 ? 29.188 -5.899 18.856 1.00 79.00 302 LEU A O 1
ATOM 2413 N N . ARG A 1 303 ? 30.009 -6.345 20.893 1.00 84.88 303 ARG A N 1
ATOM 2414 C CA . ARG A 1 303 ? 30.472 -4.977 21.166 1.00 84.88 303 ARG A CA 1
ATOM 2415 C C . ARG A 1 303 ? 31.645 -4.598 20.264 1.00 84.88 303 ARG A C 1
ATOM 2417 O O . ARG A 1 303 ? 31.631 -3.517 19.682 1.00 84.88 303 ARG A O 1
ATOM 2424 N N . ASP A 1 304 ? 32.596 -5.513 20.106 1.00 87.62 304 ASP A N 1
ATOM 2425 C CA . ASP A 1 304 ? 33.762 -5.341 19.240 1.00 87.62 304 ASP A CA 1
ATOM 2426 C C . ASP A 1 304 ? 33.340 -5.272 17.757 1.00 87.62 304 ASP A C 1
ATOM 2428 O O . ASP A 1 304 ? 33.918 -4.516 16.975 1.00 87.62 304 ASP A O 1
ATOM 2432 N N . GLU A 1 305 ? 32.303 -6.017 17.356 1.00 84.75 305 GLU A N 1
ATOM 2433 C CA . GLU A 1 305 ? 31.732 -5.947 16.005 1.00 84.75 305 GLU A CA 1
ATOM 2434 C C . GLU A 1 305 ? 31.012 -4.617 15.756 1.00 84.75 305 GLU A C 1
ATOM 2436 O O . GLU A 1 305 ? 31.209 -4.000 14.710 1.00 84.75 305 GLU A O 1
ATOM 2441 N N . ILE A 1 306 ? 30.228 -4.134 16.727 1.00 86.06 306 ILE A N 1
ATOM 2442 C CA . ILE A 1 306 ? 29.573 -2.821 16.651 1.00 86.06 306 ILE A CA 1
ATOM 2443 C C . ILE A 1 306 ? 30.620 -1.713 16.491 1.00 86.06 306 ILE A C 1
ATOM 2445 O O . ILE A 1 306 ? 30.467 -0.850 15.626 1.00 86.06 306 ILE A O 1
ATOM 2449 N N . GLU A 1 307 ? 31.703 -1.754 17.268 1.00 90.25 307 GLU A N 1
ATOM 2450 C CA . GLU A 1 307 ? 32.793 -0.780 17.164 1.00 90.25 307 GLU A CA 1
ATOM 2451 C C . GLU A 1 307 ? 33.494 -0.859 15.798 1.00 90.25 307 GLU A C 1
ATOM 2453 O O . GLU A 1 307 ? 33.743 0.160 15.150 1.00 90.25 307 GLU A O 1
ATOM 2458 N N . ARG A 1 308 ? 33.744 -2.073 15.293 1.00 92.38 308 ARG A N 1
ATOM 2459 C CA . ARG A 1 308 ? 34.358 -2.279 13.974 1.00 92.38 308 ARG A CA 1
ATOM 2460 C C . ARG A 1 308 ? 33.479 -1.757 12.836 1.00 92.38 308 ARG A C 1
ATOM 2462 O O . ARG A 1 308 ? 33.992 -1.123 11.911 1.00 92.38 308 ARG A O 1
ATOM 2469 N N . ILE A 1 309 ? 32.170 -2.001 12.900 1.00 86.81 309 ILE A N 1
ATOM 2470 C CA . ILE A 1 309 ? 31.196 -1.487 11.929 1.00 86.81 309 ILE A CA 1
ATOM 2471 C C . ILE A 1 309 ? 31.129 0.043 12.011 1.00 86.81 309 ILE A C 1
ATOM 2473 O O . ILE A 1 309 ? 31.151 0.695 10.966 1.00 86.81 309 ILE A O 1
ATOM 2477 N N . GLY A 1 310 ? 31.124 0.615 13.219 1.00 86.56 310 GLY A N 1
ATOM 2478 C CA . GLY A 1 310 ? 31.150 2.064 13.439 1.00 86.56 310 GLY A CA 1
ATOM 2479 C C . GLY A 1 310 ? 32.361 2.733 12.784 1.00 86.56 310 GLY A C 1
ATOM 2480 O O . GLY A 1 310 ? 32.204 3.640 11.968 1.00 86.56 310 GLY A O 1
ATOM 2481 N N . ASN A 1 311 ? 33.562 2.206 13.028 1.00 88.44 311 ASN A N 1
ATOM 2482 C CA . ASN A 1 311 ? 34.803 2.732 12.447 1.00 88.44 311 ASN A CA 1
ATOM 2483 C C . ASN A 1 311 ? 34.831 2.628 10.911 1.00 88.44 311 ASN A C 1
ATOM 2485 O O . ASN A 1 311 ? 35.334 3.515 10.208 1.00 88.44 311 ASN A O 1
ATOM 2489 N N . ARG A 1 312 ? 34.272 1.543 10.360 1.00 91.75 312 ARG A N 1
ATOM 2490 C CA . ARG A 1 312 ? 34.153 1.360 8.908 1.00 91.75 312 ARG A CA 1
ATOM 2491 C C . ARG A 1 312 ? 33.166 2.354 8.297 1.00 91.75 312 ARG A C 1
ATOM 2493 O O . ARG A 1 312 ? 33.427 2.867 7.210 1.00 91.75 312 ARG A O 1
ATOM 2500 N N . LEU A 1 313 ? 32.068 2.640 8.992 1.00 89.62 313 LEU A N 1
ATOM 2501 C CA . LEU A 1 313 ? 31.080 3.623 8.562 1.00 89.62 313 LEU A CA 1
ATOM 2502 C C . LEU A 1 313 ? 31.659 5.043 8.561 1.00 89.62 313 LEU A C 1
ATOM 2504 O O . LEU A 1 313 ? 31.499 5.751 7.572 1.00 89.62 313 LEU A O 1
ATOM 2508 N N . GLU A 1 314 ? 32.384 5.446 9.605 1.00 90.81 314 GLU A N 1
ATOM 2509 C CA . GLU A 1 314 ? 33.051 6.757 9.642 1.00 90.81 314 GLU A CA 1
ATOM 2510 C C . GLU A 1 314 ? 34.071 6.922 8.510 1.00 90.81 314 GLU A C 1
ATOM 2512 O O . GLU A 1 314 ? 34.102 7.953 7.835 1.00 90.81 314 GLU A O 1
ATOM 2517 N N . SER A 1 315 ? 34.859 5.878 8.239 1.00 90.00 315 SER A N 1
ATOM 2518 C CA . SER A 1 315 ? 35.817 5.878 7.126 1.00 90.00 315 SER A CA 1
ATOM 2519 C C . SER A 1 315 ? 35.124 6.042 5.768 1.00 90.00 315 SER A C 1
ATOM 2521 O O . SER A 1 315 ? 35.599 6.780 4.903 1.00 90.00 315 SER A O 1
ATOM 2523 N N . GLU A 1 316 ? 33.978 5.385 5.580 1.00 92.12 316 GLU A N 1
ATOM 2524 C CA . GLU A 1 316 ? 33.161 5.504 4.370 1.00 92.12 316 GLU A CA 1
ATOM 2525 C C . GLU A 1 316 ? 32.548 6.909 4.230 1.00 92.12 316 GLU A C 1
ATOM 2527 O O . GLU A 1 316 ? 32.560 7.475 3.136 1.00 92.12 316 GLU A O 1
ATOM 2532 N N . ILE A 1 317 ? 32.073 7.513 5.326 1.00 90.12 317 ILE A N 1
ATOM 2533 C CA . ILE A 1 317 ? 31.551 8.891 5.333 1.00 90.12 317 ILE A CA 1
ATOM 2534 C C . ILE A 1 317 ? 32.639 9.877 4.892 1.00 90.12 317 ILE A C 1
ATOM 2536 O O . ILE A 1 317 ? 32.411 10.679 3.983 1.00 90.12 317 ILE A O 1
ATOM 2540 N N . LEU A 1 318 ? 33.839 9.786 5.474 1.00 91.06 318 LEU A N 1
ATOM 2541 C CA . LEU A 1 318 ? 34.969 10.645 5.106 1.00 91.06 318 LEU A CA 1
ATOM 2542 C C . LEU A 1 318 ? 35.401 10.433 3.646 1.00 91.06 318 LEU A C 1
ATOM 2544 O O . LEU A 1 318 ? 35.722 11.394 2.940 1.00 91.06 318 LEU A O 1
ATOM 2548 N N . SER A 1 319 ? 35.376 9.186 3.167 1.00 94.25 319 SER A N 1
ATOM 2549 C CA . SER A 1 319 ? 35.663 8.848 1.769 1.00 94.25 319 SER A CA 1
ATOM 2550 C C . SER A 1 319 ? 34.673 9.518 0.809 1.00 94.25 319 SER A C 1
ATOM 2552 O O . SER A 1 319 ? 35.088 10.152 -0.168 1.00 94.25 319 SER A O 1
ATOM 2554 N N . ARG A 1 320 ? 33.370 9.458 1.118 1.00 89.94 320 ARG A N 1
ATOM 2555 C CA . ARG A 1 320 ? 32.313 10.089 0.313 1.00 89.94 320 ARG A CA 1
ATOM 2556 C C . ARG A 1 320 ? 32.416 11.607 0.300 1.00 89.94 320 ARG A C 1
ATOM 2558 O O . ARG A 1 320 ? 32.355 12.189 -0.777 1.00 89.94 320 ARG A O 1
ATOM 2565 N N . GLN A 1 321 ? 32.661 12.234 1.449 1.00 91.56 321 GLN A N 1
ATOM 2566 C CA . GLN A 1 321 ? 32.876 13.683 1.516 1.00 91.56 321 GLN A CA 1
ATOM 2567 C C . GLN A 1 321 ? 34.077 14.121 0.664 1.00 91.56 321 GLN A C 1
ATOM 2569 O O . GLN A 1 321 ? 34.008 15.108 -0.064 1.00 91.56 321 GLN A O 1
ATOM 2574 N N . ASN A 1 322 ? 35.178 13.364 0.681 1.00 93.38 322 ASN A N 1
ATOM 2575 C CA . ASN A 1 322 ? 36.339 13.665 -0.160 1.00 93.38 322 ASN A CA 1
ATOM 2576 C C . ASN A 1 322 ? 36.032 13.483 -1.660 1.00 93.38 322 ASN A C 1
ATOM 2578 O O . ASN A 1 322 ? 36.482 14.273 -2.493 1.00 93.38 322 ASN A O 1
ATOM 2582 N N . ALA A 1 323 ? 35.251 12.462 -2.023 1.00 89.56 323 ALA A N 1
ATOM 2583 C CA . ALA A 1 323 ? 34.785 12.278 -3.396 1.00 89.56 323 ALA A CA 1
ATOM 2584 C C . ALA A 1 323 ? 33.892 13.443 -3.855 1.00 89.56 323 ALA A C 1
ATOM 2586 O O . ALA A 1 323 ? 34.077 13.950 -4.959 1.00 89.56 323 ALA A O 1
ATOM 2587 N N . GLU A 1 324 ? 32.999 13.923 -2.993 1.00 92.12 324 GLU A N 1
ATOM 2588 C CA . GLU A 1 324 ? 32.120 15.059 -3.270 1.00 92.12 324 GLU A CA 1
ATOM 2589 C C . GLU A 1 324 ? 32.911 16.353 -3.511 1.00 92.12 324 GLU A C 1
ATOM 2591 O O . GLU A 1 324 ? 32.700 17.027 -4.519 1.00 92.12 324 GLU A O 1
ATOM 2596 N N . VAL A 1 325 ? 33.920 16.644 -2.681 1.00 93.44 325 VAL A N 1
ATOM 2597 C CA . VAL A 1 325 ? 34.823 17.793 -2.891 1.00 93.44 325 VAL A CA 1
ATOM 2598 C C . VAL A 1 325 ? 35.571 17.691 -4.228 1.00 93.44 325 VAL A C 1
ATOM 2600 O O . VAL A 1 325 ? 35.786 18.698 -4.909 1.00 93.44 325 VAL A O 1
ATOM 2603 N N . LYS A 1 326 ? 35.978 16.484 -4.644 1.00 94.75 326 LYS A N 1
ATOM 2604 C CA . LYS A 1 326 ? 36.612 16.278 -5.958 1.00 94.75 326 LYS A CA 1
ATOM 2605 C C . LYS A 1 326 ? 35.631 16.520 -7.105 1.00 94.75 326 LYS A C 1
ATOM 2607 O O . LYS A 1 326 ? 36.031 17.132 -8.095 1.00 94.75 326 LYS A O 1
ATOM 2612 N N . CYS A 1 327 ? 34.379 16.084 -6.972 1.00 91.50 327 CYS A N 1
ATOM 2613 C CA . CYS A 1 327 ? 33.327 16.353 -7.953 1.00 91.50 327 CYS A CA 1
ATOM 2614 C C . CYS A 1 327 ? 33.068 17.856 -8.092 1.00 91.50 327 CYS A C 1
ATOM 2616 O O . CYS A 1 327 ? 33.114 18.364 -9.207 1.00 91.50 327 CYS A O 1
ATOM 2618 N N . GLN A 1 328 ? 32.939 18.585 -6.981 1.00 92.62 328 GLN A N 1
ATOM 2619 C CA . GLN A 1 328 ? 32.758 20.043 -6.997 1.00 92.62 328 GLN A CA 1
ATOM 2620 C C . GLN A 1 328 ? 33.910 20.761 -7.722 1.00 92.62 328 GLN A C 1
ATOM 2622 O O . GLN A 1 328 ? 33.686 21.627 -8.564 1.00 92.62 328 GLN A O 1
ATOM 2627 N N . ARG A 1 329 ? 35.166 20.355 -7.487 1.00 93.50 329 ARG A N 1
ATOM 2628 C CA . ARG A 1 329 ? 36.324 20.915 -8.216 1.00 93.50 329 ARG A CA 1
ATOM 2629 C C . ARG A 1 329 ? 36.294 20.616 -9.715 1.00 93.50 329 ARG A C 1
ATOM 2631 O O . ARG A 1 329 ? 36.727 21.444 -10.519 1.00 93.50 329 ARG A O 1
ATOM 2638 N N . LEU A 1 330 ? 35.836 19.425 -10.103 1.00 93.56 330 LEU A N 1
ATOM 2639 C CA . LEU A 1 330 ? 35.667 19.070 -11.513 1.00 93.56 330 LEU A CA 1
ATOM 2640 C C . LEU A 1 330 ? 34.568 19.917 -12.158 1.00 93.56 330 LEU A C 1
ATOM 2642 O O . LEU A 1 330 ? 34.773 20.421 -13.261 1.00 93.56 330 LEU A O 1
ATOM 2646 N N . GLU A 1 331 ? 33.453 20.130 -11.463 1.00 92.38 331 GLU A N 1
ATOM 2647 C CA . GLU A 1 331 ? 32.368 21.009 -11.907 1.00 92.38 331 GLU A CA 1
ATOM 2648 C C . GLU A 1 331 ? 32.850 22.451 -12.099 1.00 92.38 331 GLU A C 1
ATOM 2650 O O . GLU A 1 331 ? 32.588 23.048 -13.143 1.00 92.38 331 GLU A O 1
ATOM 2655 N N . GLU A 1 332 ? 33.637 22.993 -11.166 1.00 92.38 332 GLU A N 1
ATOM 2656 C CA . GLU A 1 332 ? 34.248 24.321 -11.303 1.00 92.38 332 GLU A CA 1
ATOM 2657 C C . GLU A 1 332 ? 35.196 24.410 -12.507 1.00 92.38 332 GLU A C 1
ATOM 2659 O O . GLU A 1 332 ? 35.180 25.396 -13.249 1.00 92.38 332 GLU A O 1
ATOM 2664 N N . MET A 1 333 ? 36.026 23.388 -12.742 1.00 93.31 333 MET A N 1
ATOM 2665 C CA . MET A 1 333 ? 36.888 23.350 -13.928 1.00 93.31 333 MET A CA 1
ATOM 2666 C C . MET A 1 333 ? 36.075 23.298 -15.220 1.00 93.31 333 MET A C 1
ATOM 2668 O O . MET A 1 333 ? 36.375 24.054 -16.144 1.00 93.31 333 MET A O 1
ATOM 2672 N N . ILE A 1 334 ? 35.041 22.456 -15.286 1.00 92.62 334 ILE A N 1
ATOM 2673 C CA . ILE A 1 334 ? 34.135 22.376 -16.440 1.00 92.62 334 ILE A CA 1
ATOM 2674 C C . ILE A 1 334 ? 33.479 23.735 -16.676 1.00 92.62 334 ILE A C 1
ATOM 2676 O O . ILE A 1 334 ? 33.510 24.239 -17.798 1.00 92.62 334 ILE A O 1
ATOM 2680 N N . HIS A 1 335 ? 32.971 24.373 -15.622 1.00 91.56 335 HIS A N 1
ATOM 2681 C CA . HIS A 1 335 ? 32.372 25.699 -15.707 1.00 91.56 335 HIS A CA 1
ATOM 2682 C C . HIS A 1 335 ? 33.360 26.742 -16.257 1.00 91.56 335 HIS A C 1
ATOM 2684 O O . HIS A 1 335 ? 33.025 27.509 -17.163 1.00 91.56 335 HIS A O 1
ATOM 2690 N N . ASN A 1 336 ? 34.609 26.735 -15.780 1.00 90.50 336 ASN A N 1
ATOM 2691 C CA . ASN A 1 336 ? 35.666 27.621 -16.270 1.00 90.50 336 ASN A CA 1
ATOM 2692 C C . ASN A 1 336 ? 36.041 27.351 -17.737 1.00 90.50 336 ASN A C 1
ATOM 2694 O O . ASN A 1 336 ? 36.238 28.300 -18.504 1.00 90.50 336 ASN A O 1
ATOM 2698 N N . PHE A 1 337 ? 36.117 26.083 -18.154 1.00 91.38 337 PHE A N 1
ATOM 2699 C CA . PHE A 1 337 ? 36.342 25.723 -19.556 1.00 91.38 337 PHE A CA 1
ATOM 2700 C C . PHE A 1 337 ? 35.192 26.187 -20.443 1.00 91.38 337 PHE A C 1
ATOM 2702 O O . PHE A 1 337 ? 35.431 26.787 -21.488 1.00 91.38 337 PHE A O 1
ATOM 2709 N N . GLN A 1 338 ? 33.955 25.985 -20.003 1.00 87.00 338 GLN A N 1
ATOM 2710 C CA . GLN A 1 338 ? 32.766 26.383 -20.744 1.00 87.00 338 GLN A CA 1
ATOM 2711 C C . GLN A 1 338 ? 32.680 27.908 -20.886 1.00 87.00 338 GLN A C 1
ATOM 2713 O O . GLN A 1 338 ? 32.402 28.413 -21.970 1.00 87.00 338 GLN A O 1
ATOM 2718 N N . LYS A 1 339 ? 33.041 28.657 -19.837 1.00 86.69 339 LYS A N 1
ATOM 2719 C CA . LYS A 1 339 ? 33.164 30.120 -19.886 1.00 86.69 339 LYS A CA 1
ATOM 2720 C C . LYS A 1 339 ? 34.239 30.587 -20.874 1.00 86.69 339 LYS A C 1
ATOM 2722 O O . LYS A 1 339 ? 34.004 31.536 -21.617 1.00 86.69 339 LYS A O 1
ATOM 2727 N N . ARG A 1 340 ? 35.400 29.921 -20.914 1.00 87.75 340 ARG A N 1
ATOM 2728 C CA . ARG A 1 340 ? 36.473 30.219 -21.883 1.00 87.75 340 ARG A CA 1
ATOM 2729 C C . ARG A 1 340 ? 36.062 29.913 -23.319 1.00 87.75 340 ARG A C 1
ATOM 2731 O O . ARG A 1 340 ? 36.302 30.743 -24.184 1.00 87.75 340 ARG A O 1
ATOM 2738 N N . ILE A 1 341 ? 35.428 28.767 -23.567 1.00 84.75 341 ILE A N 1
ATOM 2739 C CA . ILE A 1 341 ? 34.906 28.404 -24.892 1.00 84.75 341 ILE A CA 1
ATOM 2740 C C . ILE A 1 341 ? 33.905 29.460 -25.363 1.00 84.75 341 ILE A C 1
ATOM 2742 O O . ILE A 1 341 ? 34.055 29.980 -26.464 1.00 84.75 341 ILE A O 1
ATOM 2746 N N . ASN A 1 342 ? 32.959 29.842 -24.500 1.00 80.19 342 ASN A N 1
ATOM 2747 C CA . ASN A 1 342 ? 31.941 30.838 -24.829 1.00 80.19 342 ASN A CA 1
ATOM 2748 C C . ASN A 1 342 ? 32.538 32.234 -25.108 1.00 80.19 342 ASN A C 1
ATOM 2750 O O . ASN A 1 342 ? 32.051 32.936 -25.992 1.00 80.19 342 ASN A O 1
ATOM 2754 N N . GLY A 1 343 ? 33.604 32.623 -24.398 1.00 72.25 343 GLY A N 1
ATOM 2755 C CA . GLY A 1 343 ? 34.340 33.868 -24.664 1.00 72.25 343 GLY A CA 1
ATOM 2756 C C . GLY A 1 343 ? 35.166 33.834 -25.958 1.00 72.25 343 GLY A C 1
ATOM 2757 O O . GLY A 1 343 ? 35.209 34.810 -26.694 1.00 72.25 343 GLY A O 1
ATOM 2758 N N . ILE A 1 344 ? 35.765 32.692 -26.302 1.00 62.06 344 ILE A N 1
ATOM 2759 C CA . ILE A 1 344 ? 36.488 32.532 -27.576 1.00 62.06 344 ILE A CA 1
ATOM 2760 C C . ILE A 1 344 ? 35.510 32.564 -28.762 1.00 62.06 344 ILE A C 1
ATOM 2762 O O . ILE A 1 344 ? 35.817 33.141 -29.804 1.00 62.06 344 ILE A O 1
ATOM 2766 N N . THR A 1 345 ? 34.308 31.995 -28.613 1.00 55.97 345 THR A N 1
ATOM 2767 C CA . THR A 1 345 ? 33.272 32.059 -29.656 1.00 55.97 345 THR A CA 1
ATOM 2768 C C . THR A 1 345 ? 32.708 33.462 -29.876 1.00 55.97 345 THR A C 1
ATOM 2770 O O . THR A 1 345 ? 32.306 33.754 -30.999 1.00 55.97 345 THR A O 1
ATOM 2773 N N . SER A 1 346 ? 32.700 34.346 -28.867 1.00 54.81 346 SER A N 1
ATOM 2774 C CA . SER A 1 346 ? 32.289 35.743 -29.070 1.00 54.81 346 SER A CA 1
ATOM 2775 C C . SER A 1 346 ? 33.338 36.547 -29.839 1.00 54.81 346 SER A C 1
ATOM 2777 O O . SER A 1 346 ? 32.975 37.301 -30.741 1.00 54.81 346 SER A O 1
ATOM 2779 N N . ASP A 1 347 ? 34.625 36.321 -29.575 1.00 52.78 347 ASP A N 1
ATOM 2780 C CA . ASP A 1 347 ? 35.715 37.046 -30.244 1.00 52.78 347 ASP A CA 1
ATOM 2781 C C . ASP A 1 347 ? 35.907 36.593 -31.705 1.00 52.78 347 ASP A C 1
ATOM 2783 O O . ASP A 1 347 ? 36.248 37.394 -32.571 1.00 52.78 347 ASP A O 1
ATOM 2787 N N . CYS A 1 348 ? 35.602 35.329 -32.019 1.00 47.47 348 CYS A N 1
ATOM 2788 C CA . CYS A 1 348 ? 35.639 34.791 -33.387 1.00 47.47 348 CYS A CA 1
ATOM 2789 C C . CYS A 1 348 ? 34.439 35.225 -34.257 1.00 47.47 348 CYS A C 1
ATOM 2791 O O . CYS A 1 348 ? 34.430 34.978 -35.456 1.00 47.47 348 CYS A O 1
ATOM 2793 N N . SER A 1 349 ? 33.422 35.859 -33.662 1.00 50.16 349 SER A N 1
ATOM 2794 C CA . SER A 1 349 ? 32.240 36.375 -34.374 1.00 50.16 349 SER A CA 1
ATOM 2795 C C . SER A 1 349 ? 32.305 37.877 -34.697 1.00 50.16 349 SER A C 1
ATOM 2797 O O . SER A 1 349 ? 31.375 38.409 -35.303 1.00 50.16 349 SER A O 1
ATOM 2799 N N . GLN A 1 350 ? 33.392 38.559 -34.308 1.00 48.41 350 GLN A N 1
ATOM 2800 C CA . GLN A 1 350 ? 33.649 39.981 -34.599 1.00 48.41 350 GLN A CA 1
ATOM 2801 C C . GLN A 1 350 ? 34.888 40.238 -35.479 1.00 48.41 350 GLN A C 1
ATOM 2803 O O . GLN A 1 350 ? 35.158 41.395 -35.805 1.00 48.41 350 GLN A O 1
ATOM 2808 N N . ALA A 1 351 ? 35.617 39.191 -35.870 1.00 43.12 351 ALA A N 1
ATOM 2809 C CA . ALA A 1 351 ? 36.682 39.235 -36.875 1.00 43.12 351 ALA A CA 1
ATOM 2810 C C . ALA A 1 351 ? 36.166 38.649 -38.192 1.00 43.12 351 ALA A C 1
ATOM 2812 O O . ALA A 1 351 ? 36.551 39.185 -39.257 1.00 43.12 351 ALA A O 1
#

InterPro domains:
  IPR026175 Mirror-image polydactyly gene 1 protein [PTHR22089] (52-225)
  IPR060564 Mirror-image polydactyly gene 1 protein, N-terminal domain [PF27918] (49-128)
  IPR060565 Mirror-image polydactyly gene 1 protein, C-terminal domain [PF27921] (154-223)

Secondary structure (DSSP, 8-state):
--------------------------------------PPP---S-HHHHHHHHHHHHHHHHHHHHHHHHHHHHHHHHH-GGGSS-SS--HHHHHHHHHHHHHHHHHHHHHHHHHHHHHHHHHHHHHHHHHHHHHHTTTTS----TTHHHHHHHHHHHHHHHHHH---HHHHHHHHHHHHHHHHHHHHHHHHHHHHHHHHHHHHHHHHHHHHHHHHHHHHHHHHHHHHS-S---HHHHHHHHHHHHHHHHHHHHHHHHHHHHHHHHHTTT-------S---S---S---------HHHHHHHHHHHHHHHHHHHHHHHHHHHHHHHHHHHHHHHHHHHHHHHHHHHHTT--